Protein 5G3Y (pdb70)

Radius of gyration: 16.25 Å; Cα contacts (8 Å, 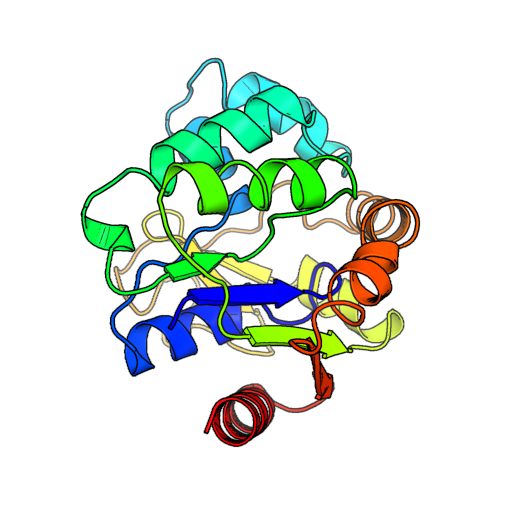|Δi|>4): 347; chains: 1; bounding box: 39×37×40 Å

CATH classification: 3.40.50.300

Sequence (213 aa):
MNLILLGPPGAGKGTQAEKIVEEYGIPHISTGDMFRAAIKEGTELLGLKAKEYMDKGELVPDEVTIGLVKERLSSQPDCKKGFLLDGFPRTVVAQAEALDKKILKELGIKLDAVINIEVPREELLERLTGRRVCRQQCGATYHVIFNPPKVEGVCDKCGGELYQRSDDNEETVSSNNRLDVYEDDQQTAPLIDYYEEKKGLLKNIDGDQDIDAVFADIKAALG

Solvent-accessible surface area: 10852 Å² total; per-residue (Å²): 53,18,0,0,2,11,6,15,11,12,3,22,26,24,23,4,0,68,65,1,28,144,94,88,68,15,23,60,3,10,6,18,54,45,12,45,46,9,44,126,127,45,53,162,64,0,98,118,3,64,88,73,26,47,143,4,80,44,13,62,46,149,62,6,30,37,48,0,94,112,66,3,47,63,101,77,1,127,179,1,0,0,0,12,10,1,2,73,12,60,50,3,0,94,24,0,41,158,10,6,171,130,59,58,25,163,22,76,10,0,0,3,0,88,14,59,95,160,57,2,65,90,55,1,35,4,36,61,6,3,114,121,68,27,10,31,18,11,80,127,111,50,77,20,179,96,163,33,57,3,65,164,66,49,8,121,20,44,80,31,64,13,0,61,115,151,12,2,53,45,23,9,67,20,25,92,99,72,8,30,65,0,55,86,35,0,111,152,80,69,42,30,98,86,9,76,2,68,66,104,50,98,35,7,32,54,58,0,94,77,21,30,91

Structure (mmCIF, N/CA/C/O backbone):
data_5G3Y
#
_entry.id   5G3Y
#
_cell.length_a   46.917
_cell.length_b   63.341
_cell.length_c   70.457
_cell.angle_alpha   90.00
_cell.angle_beta   90.00
_cell.angle_gamma   90.00
#
_symmetry.space_group_name_H-M   'P 21 21 21'
#
loop_
_entity.id
_entity.type
_entity.pdbx_description
1 polymer 'ADENYLATE KINSE'
2 non-polymer 'ZINC ION'
3 non-polymer "ADENOSINE-5'-DIPHOSPHATE"
4 water water
#
loop_
_atom_site.group_PDB
_atom_site.id
_atom_site.type_symbol
_atom_site.label_atom_id
_atom_site.label_alt_id
_atom_site.label_comp_id
_atom_site.label_asym_id
_atom_site.label_entity_id
_atom_site.label_seq_id
_atom_site.pdbx_PDB_ins_code
_atom_site.Cartn_x
_atom_site.Cartn_y
_atom_site.Cartn_z
_atom_site.occupancy
_atom_site.B_iso_or_equiv
_atom_site.auth_seq_id
_atom_site.auth_comp_id
_atom_site.auth_asym_id
_atom_site.auth_atom_id
_atom_site.pdbx_PDB_model_num
ATOM 1 N N . MET A 1 1 ? -14.038 -2.366 -16.924 1.00 18.82 1 MET A N 1
ATOM 2 C CA . MET A 1 1 ? -13.344 -1.284 -16.187 1.00 16.47 1 MET A CA 1
ATOM 3 C C . MET A 1 1 ? -12.010 -0.969 -16.840 1.00 12.71 1 MET A C 1
ATOM 4 O O . MET A 1 1 ? -11.115 -1.807 -16.814 1.00 13.08 1 MET A O 1
ATOM 9 N 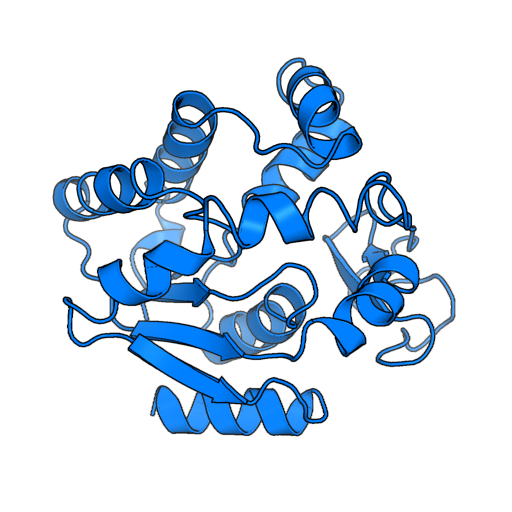N . ASN A 1 2 ? -11.898 0.251 -17.383 1.00 11.69 2 ASN A N 1
ATOM 10 C CA . ASN A 1 2 ? -10.677 0.801 -17.951 1.00 11.08 2 ASN A CA 1
ATOM 11 C C . ASN A 1 2 ? -10.190 1.879 -16.998 1.00 10.51 2 ASN A C 1
ATOM 12 O O . ASN A 1 2 ? -10.788 2.939 -16.893 1.00 11.96 2 ASN A O 1
ATOM 17 N N . LEU A 1 3 ? -9.107 1.571 -16.285 1.00 10.34 3 LEU A N 1
ATOM 18 C CA . LEU A 1 3 ? -8.673 2.330 -15.111 1.00 10.73 3 LEU A CA 1
ATOM 19 C C . LEU A 1 3 ? -7.221 2.744 -15.229 1.00 9.76 3 LEU A C 1
ATOM 20 O O . LEU A 1 3 ? -6.390 1.993 -15.725 1.00 11.54 3 LEU A O 1
ATOM 25 N N . ILE A 1 4 ? -6.932 3.945 -14.718 1.00 9.67 4 ILE A N 1
ATOM 26 C CA . ILE A 1 4 ? -5.558 4.414 -14.493 1.00 9.44 4 ILE A CA 1
ATOM 27 C C . ILE A 1 4 ? -5.390 4.706 -13.003 1.00 9.67 4 ILE A C 1
ATOM 28 O O . ILE A 1 4 ? -6.256 5.335 -12.396 1.00 10.50 4 ILE A O 1
ATOM 33 N N . LEU A 1 5 ? -4.262 4.276 -12.432 1.00 9.12 5 LEU A N 1
ATOM 34 C CA . LEU A 1 5 ? -3.857 4.712 -11.083 1.00 10.00 5 LEU A CA 1
ATOM 35 C C . LEU A 1 5 ? -2.776 5.753 -11.205 1.00 9.66 5 LEU A C 1
ATOM 36 O O . LEU A 1 5 ? -1.779 5.521 -11.860 1.00 11.12 5 LEU A O 1
ATOM 41 N N . LEU A 1 6 ? -2.961 6.884 -10.539 1.00 9.36 6 LEU A N 1
ATOM 42 C CA . LEU A 1 6 ? -1.978 7.962 -10.471 1.00 9.80 6 LEU A CA 1
ATOM 43 C C . LEU A 1 6 ? -1.489 8.094 -9.026 1.00 9.00 6 LEU A C 1
ATOM 44 O O . LEU A 1 6 ? -2.164 7.698 -8.068 1.00 9.95 6 LEU A O 1
ATOM 49 N N . GLY A 1 7 ? -0.315 8.694 -8.881 1.00 9.36 7 GLY A N 1
ATOM 50 C CA . GLY A 1 7 ? 0.240 9.051 -7.589 1.00 9.74 7 GLY A CA 1
ATOM 51 C C . GLY A 1 7 ? 1.742 8.896 -7.616 1.00 9.42 7 GLY A C 1
ATOM 52 O O . GLY A 1 7 ? 2.300 8.270 -8.509 1.00 9.80 7 GLY A O 1
ATOM 53 N N . PRO A 1 8 ? 2.432 9.464 -6.623 1.00 9.73 8 PRO A N 1
ATOM 54 C CA . PRO A 1 8 ? 3.874 9.424 -6.627 1.00 10.18 8 PRO A CA 1
ATOM 55 C C . PRO A 1 8 ? 4.432 8.019 -6.476 1.00 9.87 8 PRO A C 1
ATOM 56 O O . PRO A 1 8 ? 3.745 7.111 -5.990 1.00 9.79 8 PRO A O 1
ATOM 60 N N . PRO A 1 9 ? 5.693 7.828 -6.853 1.00 9.81 9 PRO A N 1
ATOM 61 C CA . PRO A 1 9 ? 6.382 6.597 -6.509 1.00 9.52 9 PRO A CA 1
ATOM 62 C C . PRO A 1 9 ? 6.241 6.309 -5.011 1.00 9.67 9 PRO A C 1
ATOM 63 O O . PRO A 1 9 ? 6.458 7.206 -4.182 1.00 10.16 9 PRO A O 1
ATOM 67 N N . GLY A 1 10 ? 5.858 5.078 -4.686 1.00 9.47 10 GLY A N 1
ATOM 68 C CA . GLY A 1 10 ? 5.663 4.697 -3.303 1.00 9.47 10 GLY A CA 1
ATOM 69 C C . GLY A 1 10 ? 4.272 4.902 -2.748 1.00 9.28 10 GLY A C 1
ATOM 70 O O . GLY A 1 10 ? 4.016 4.536 -1.593 1.00 10.19 10 GLY A O 1
ATOM 71 N N . ALA A 1 11 ? 3.369 5.467 -3.548 1.00 9.34 11 ALA A N 1
ATOM 72 C CA . ALA A 1 11 ? 2.023 5.766 -3.070 1.00 9.39 11 ALA A CA 1
ATOM 73 C C . ALA A 1 11 ? 1.199 4.542 -2.770 1.00 9.21 11 ALA A C 1
ATOM 74 O O . ALA A 1 11 ? 0.244 4.639 -2.006 1.00 11.56 11 ALA A O 1
ATOM 76 N N . GLY A 1 12 ? 1.553 3.403 -3.343 1.00 9.13 12 GLY A N 1
ATOM 77 C CA . GLY A 1 12 ? 0.822 2.163 -3.179 1.00 9.22 12 GLY A CA 1
ATOM 78 C C . GLY A 1 12 ? 0.111 1.673 -4.421 1.00 9.22 12 GLY A C 1
ATOM 79 O O . GLY A 1 12 ? -0.772 0.808 -4.338 1.00 9.52 12 GLY A O 1
ATOM 80 N N . LYS A 1 13 ? 0.425 2.221 -5.601 1.00 8.88 13 LYS A N 1
ATOM 81 C CA . LYS A 1 13 ? -0.284 1.880 -6.827 1.00 8.68 13 LYS A CA 1
ATOM 82 C C . LYS A 1 13 ? -0.165 0.401 -7.186 1.00 9.13 13 LYS A C 1
ATOM 83 O O . LYS A 1 13 ? -1.159 -0.240 -7.497 1.00 9.66 13 LYS A O 1
ATOM 89 N N . GLY A 1 14 ? 1.050 -0.141 -7.175 1.00 9.00 14 GLY A N 1
ATOM 90 C CA . GLY A 1 14 ? 1.224 -1.552 -7.524 1.00 9.24 14 GLY A CA 1
ATOM 91 C C . GLY A 1 14 ? 0.498 -2.465 -6.546 1.00 9.37 14 GLY A C 1
ATOM 92 O O . GLY A 1 14 ? -0.099 -3.478 -6.927 1.00 10.06 14 GLY A O 1
ATOM 93 N N . THR A 1 15 ? 0.552 -2.117 -5.264 1.00 8.88 15 THR A N 1
ATOM 94 C CA . THR A 1 15 ? -0.113 -2.883 -4.218 1.00 9.46 15 THR A CA 1
ATOM 95 C C . THR A 1 15 ? -1.610 -2.900 -4.435 1.00 9.28 15 THR A C 1
ATOM 96 O O . THR A 1 15 ? -2.264 -3.934 -4.353 1.00 10.73 15 THR A O 1
ATOM 100 N N . GLN A 1 16 ? -2.167 -1.727 -4.687 1.00 9.29 16 GLN A N 1
ATOM 101 C CA . GLN A 1 16 ? -3.598 -1.641 -4.931 1.00 9.69 16 GLN A CA 1
ATOM 102 C C . GLN A 1 16 ? -3.969 -2.285 -6.258 1.00 10.23 16 GLN A C 1
ATOM 103 O O . GLN A 1 16 ? -5.015 -2.938 -6.362 1.00 11.14 16 GLN A O 1
ATOM 109 N N . ALA A 1 17 ? -3.114 -2.137 -7.265 1.00 9.91 17 ALA A N 1
ATOM 110 C CA . ALA A 1 17 ? -3.376 -2.7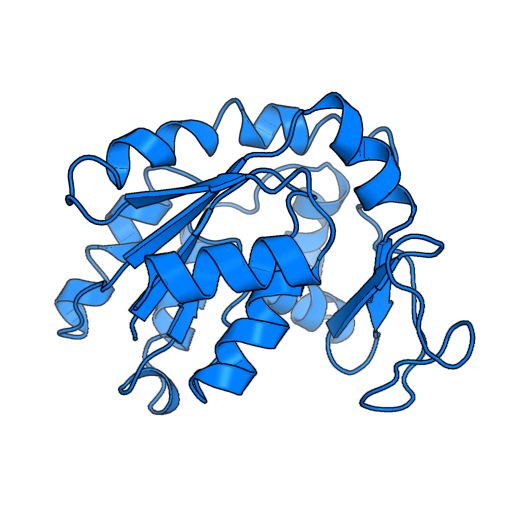74 -8.559 1.00 10.35 17 ALA A CA 1
ATOM 111 C C . ALA A 1 17 ? -3.566 -4.276 -8.429 1.00 10.88 17 ALA A C 1
ATOM 112 O O . ALA A 1 17 ? -4.459 -4.835 -9.060 1.00 11.79 17 ALA A O 1
ATOM 114 N N . GLU A 1 18 ? -2.756 -4.927 -7.598 1.00 11.76 18 GLU A N 1
ATOM 115 C CA . GLU A 1 18 ? -2.887 -6.359 -7.433 1.00 13.73 18 GLU A CA 1
ATOM 116 C C . GLU A 1 18 ? -4.294 -6.717 -6.931 1.00 14.55 18 GLU A C 1
ATOM 117 O O . GLU A 1 18 ? -4.916 -7.692 -7.376 1.00 16.68 18 GLU A O 1
ATOM 123 N N . LYS A 1 19 ? -4.786 -5.939 -5.980 1.00 13.58 19 LYS A N 1
ATOM 124 C CA . LYS A 1 19 ? -6.130 -6.157 -5.420 1.00 14.64 19 LYS A CA 1
ATOM 125 C C . LYS A 1 19 ? -7.233 -5.836 -6.403 1.00 14.92 19 LYS A C 1
ATOM 126 O O . LYS A 1 19 ? -8.222 -6.558 -6.510 1.00 17.00 19 LYS A O 1
ATOM 132 N N . ILE A 1 20 ? -7.049 -4.781 -7.184 1.00 12.87 20 ILE A N 1
ATOM 133 C CA . ILE A 1 20 ? -8.075 -4.362 -8.117 1.00 13.59 20 ILE A CA 1
ATOM 134 C C . ILE A 1 20 ? -8.188 -5.356 -9.261 1.00 14.26 20 ILE A C 1
ATOM 135 O O . ILE A 1 20 ? -9.302 -5.692 -9.690 1.00 16.46 20 ILE A O 1
ATOM 140 N N . VAL A 1 21 ? -7.055 -5.829 -9.782 1.00 13.86 21 VAL A N 1
ATOM 141 C CA . VAL A 1 21 ? -7.153 -6.688 -10.966 1.00 17.31 21 VAL A CA 1
ATOM 142 C C . VAL A 1 21 ? -7.700 -8.061 -10.576 1.00 19.83 21 VAL A C 1
ATOM 143 O O . VAL A 1 21 ? -8.350 -8.703 -11.400 1.00 21.95 21 VAL A O 1
ATOM 147 N N . GLU A 1 22 ? -7.477 -8.494 -9.328 1.00 19.94 22 GLU A N 1
ATOM 148 C CA . GLU A 1 22 ? -8.150 -9.699 -8.796 1.00 23.93 22 GLU A CA 1
ATOM 149 C C . GLU A 1 22 ? -9.664 -9.473 -8.677 1.00 23.18 22 GLU A C 1
ATOM 150 O O . GLU A 1 22 ? -10.436 -10.367 -9.009 1.00 29.38 22 GLU A O 1
ATOM 156 N N . GLU A 1 23 ? -10.073 -8.292 -8.199 1.00 21.86 23 GLU A N 1
ATOM 157 C CA . GLU A 1 23 ? -11.507 -7.969 -8.016 1.00 21.50 23 GLU A CA 1
ATOM 158 C C . GLU A 1 23 ? -12.215 -7.993 -9.390 1.00 21.03 23 GLU A C 1
ATOM 159 O O . GLU A 1 23 ? -13.292 -8.578 -9.511 1.00 25.94 23 GLU A O 1
ATOM 165 N N . TYR A 1 24 ? -11.611 -7.384 -10.417 1.00 19.59 24 TYR A N 1
ATOM 166 C CA . TYR A 1 24 ? -12.244 -7.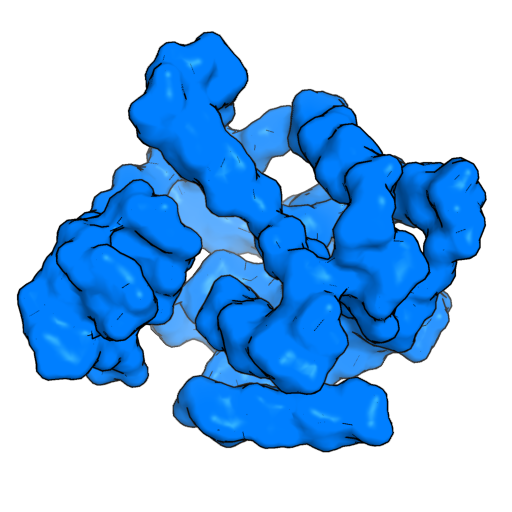225 -11.735 1.00 20.95 24 TYR A CA 1
ATOM 167 C C . TYR A 1 24 ? -11.859 -8.247 -12.810 1.00 20.54 24 TYR A C 1
ATOM 168 O O . TYR A 1 24 ? -12.527 -8.319 -13.835 1.00 22.98 24 TYR A O 1
ATOM 177 N N . GLY A 1 25 ? -10.760 -8.970 -12.631 1.00 19.28 25 GLY A N 1
ATOM 178 C CA . GLY A 1 25 ? -10.307 -9.947 -13.627 1.00 19.51 25 GLY A CA 1
ATOM 179 C C . GLY A 1 25 ? -9.828 -9.277 -14.905 1.00 18.85 25 GLY A C 1
ATOM 180 O O . GLY A 1 25 ? -10.225 -9.672 -16.017 1.00 21.97 25 GLY A O 1
ATOM 181 N N . ILE A 1 26 ? -8.990 -8.260 -14.735 1.00 16.92 26 ILE A N 1
ATOM 182 C CA . ILE A 1 26 ? -8.472 -7.468 -15.836 1.00 15.44 26 ILE A CA 1
ATOM 183 C C . ILE A 1 26 ? -6.954 -7.465 -15.769 1.00 15.59 26 ILE A C 1
ATOM 184 O O . ILE A 1 26 ? -6.384 -7.678 -14.701 1.00 17.75 26 ILE A O 1
ATOM 189 N N . PRO A 1 27 ? -6.279 -7.168 -16.891 1.00 14.45 27 PRO A N 1
ATOM 190 C CA . PRO A 1 27 ? -4.829 -7.160 -16.816 1.00 15.40 27 PRO A CA 1
ATOM 191 C C . PRO A 1 27 ? -4.257 -5.955 -16.071 1.00 12.87 27 PRO A C 1
ATOM 192 O O . PRO A 1 27 ? -4.784 -4.855 -16.153 1.00 13.38 27 PRO A O 1
ATOM 196 N N . HIS A 1 28 ? -3.129 -6.176 -15.416 1.00 13.94 28 HIS A N 1
ATOM 197 C CA . HIS A 1 28 ? -2.316 -5.144 -14.778 1.00 13.73 28 HIS A CA 1
ATOM 198 C C . HIS A 1 28 ? -1.218 -4.764 -15.742 1.00 13.24 28 HIS A C 1
ATOM 199 O O . HIS A 1 28 ? -0.349 -5.570 -16.030 1.00 16.94 28 HIS A O 1
ATOM 206 N N . ILE A 1 29 ? -1.271 -3.527 -16.226 1.00 11.60 29 ILE A N 1
ATOM 207 C CA . ILE A 1 29 ? -0.320 -3.015 -17.197 1.00 12.19 29 ILE A CA 1
ATOM 208 C C . ILE A 1 29 ? 0.577 -2.007 -16.487 1.00 11.73 29 ILE A C 1
ATOM 209 O O . ILE A 1 29 ? 0.170 -0.881 -16.216 1.00 12.89 29 ILE A O 1
ATOM 214 N N . SER A 1 30 ? 1.815 -2.414 -16.235 1.00 11.62 30 SER A N 1
ATOM 215 C CA . SER A 1 30 ? 2.794 -1.576 -15.547 1.00 11.41 30 SER A CA 1
ATOM 216 C C . SER A 1 30 ? 4.002 -1.440 -16.452 1.00 10.28 30 SER A C 1
ATOM 217 O O . SER A 1 30 ? 4.661 -2.419 -16.763 1.00 10.21 30 SER A O 1
ATOM 220 N N . THR A 1 31 ? 4.296 -0.212 -16.834 1.00 9.99 31 THR A N 1
ATOM 221 C CA . THR A 1 31 ? 5.463 0.052 -17.670 1.00 9.73 31 THR A CA 1
ATOM 222 C C . THR A 1 31 ? 6.772 -0.292 -16.933 1.00 9.25 31 THR A C 1
ATOM 223 O O . THR A 1 31 ? 7.685 -0.858 -17.549 1.00 9.84 31 THR A O 1
ATOM 227 N N . GLY A 1 32 ? 6.859 0.005 -15.629 1.00 9.80 32 GLY A N 1
ATOM 228 C CA . GLY A 1 32 ? 8.012 -0.432 -14.854 1.00 9.27 32 GLY A CA 1
ATOM 229 C C . GLY A 1 32 ? 8.206 -1.935 -14.897 1.00 8.84 32 GLY A C 1
ATOM 230 O O . GLY A 1 32 ? 9.324 -2.425 -15.010 1.00 9.60 32 GLY A O 1
ATOM 231 N N . ASP A 1 33 ? 7.112 -2.683 -14.776 1.00 9.32 33 ASP A N 1
ATOM 232 C CA . ASP A 1 33 ? 7.226 -4.127 -14.809 1.00 9.79 33 ASP A CA 1
ATOM 233 C C . ASP A 1 33 ? 7.690 -4.588 -16.180 1.00 9.53 33 ASP A C 1
ATOM 234 O O . ASP A 1 33 ? 8.477 -5.522 -16.268 1.00 10.05 33 ASP A O 1
ATOM 239 N N . MET A 1 34 ? 7.213 -3.929 -17.242 1.00 9.62 34 MET A N 1
ATOM 240 C CA . MET A 1 34 ? 7.682 -4.276 -18.581 1.00 10.13 34 MET A CA 1
ATOM 241 C C . MET A 1 34 ? 9.193 -4.032 -18.699 1.00 9.06 34 MET A C 1
ATOM 242 O O . MET A 1 34 ? 9.922 -4.862 -19.253 1.00 9.85 34 MET A O 1
ATOM 247 N N . PHE A 1 35 ? 9.650 -2.887 -18.210 1.00 8.74 35 PHE A N 1
ATOM 248 C CA . PHE A 1 35 ? 11.073 -2.603 -18.270 1.00 8.94 35 PHE A CA 1
ATOM 249 C C . PHE A 1 35 ? 11.897 -3.596 -17.449 1.00 8.76 35 PHE A C 1
ATOM 250 O O . PHE A 1 35 ? 12.954 -4.055 -17.875 1.00 9.51 35 PHE A O 1
ATOM 258 N N . ARG A 1 36 ? 11.416 -3.904 -16.240 1.00 9.11 36 ARG A N 1
ATOM 259 C CA . ARG A 1 36 ? 12.129 -4.867 -15.407 1.00 9.30 36 ARG A CA 1
ATOM 260 C C . ARG A 1 36 ? 12.160 -6.264 -16.028 1.00 9.30 36 ARG A C 1
ATOM 261 O O . ARG A 1 36 ? 13.169 -6.957 -15.906 1.00 10.22 36 ARG A O 1
ATOM 269 N N . ALA A 1 37 ? 11.083 -6.668 -16.700 1.00 9.54 37 ALA A N 1
ATOM 270 C CA . ALA A 1 37 ? 11.075 -7.944 -17.413 1.00 10.36 37 ALA A CA 1
ATOM 271 C C . ALA A 1 37 ? 12.125 -7.922 -18.526 1.00 10.65 37 ALA A C 1
ATOM 272 O O . ALA A 1 37 ? 12.852 -8.900 -18.721 1.00 10.76 37 ALA A O 1
ATOM 274 N N . ALA A 1 38 ? 12.201 -6.834 -19.275 1.00 9.87 38 ALA A N 1
ATOM 275 C CA . ALA A 1 38 ? 13.194 -6.697 -20.331 1.00 10.32 38 ALA A CA 1
ATOM 276 C C . ALA A 1 38 ? 14.620 -6.785 -19.783 1.00 9.91 38 ALA A C 1
ATOM 277 O O . ALA A 1 38 ? 15.486 -7.435 -20.376 1.00 11.37 38 ALA A O 1
ATOM 279 N N . ILE A 1 39 ? 14.850 -6.162 -18.618 1.00 9.88 39 ILE A N 1
ATOM 280 C CA . ILE A 1 39 ? 16.152 -6.252 -17.972 1.00 10.58 39 ILE A CA 1
ATOM 281 C C . ILE A 1 39 ? 16.461 -7.689 -17.574 1.00 10.72 39 ILE A C 1
ATOM 282 O O . ILE A 1 39 ? 17.540 -8.202 -17.852 1.00 11.56 39 ILE A O 1
ATOM 287 N N . LYS A 1 40 ? 15.485 -8.372 -16.974 1.00 10.65 40 LYS A N 1
ATOM 288 C CA . LYS A 1 40 ? 15.676 -9.736 -16.540 1.00 10.97 40 LYS A CA 1
ATOM 289 C C . LYS A 1 40 ? 16.049 -10.624 -17.738 1.00 11.47 40 LYS A C 1
ATOM 290 O O . LYS A 1 40 ? 16.887 -11.513 -17.616 1.00 13.45 40 LYS A O 1
ATOM 296 N N . GLU A 1 41 ? 15.398 -10.384 -18.873 1.00 11.44 41 GLU A N 1
ATOM 297 C CA . GLU A 1 41 ? 15.634 -11.117 -20.102 1.00 11.92 41 GLU A CA 1
ATOM 298 C C . GLU A 1 41 ? 16.908 -10.735 -20.815 1.00 11.70 41 GLU A C 1
ATOM 299 O O . GLU A 1 41 ? 17.297 -11.371 -21.782 1.00 14.04 41 GLU A O 1
ATOM 305 N N . GLY A 1 42 ? 17.553 -9.666 -20.379 1.00 11.75 42 GLY A N 1
ATOM 306 C CA . GLY A 1 42 ? 18.791 -9.232 -20.989 1.00 12.95 42 GLY A CA 1
ATOM 307 C C . GLY A 1 42 ? 18.640 -8.615 -22.370 1.00 12.17 42 GLY A C 1
ATOM 308 O O . GLY A 1 42 ? 19.606 -8.615 -23.138 1.00 14.42 42 GLY A O 1
ATOM 309 N N . THR A 1 43 ? 17.462 -8.081 -22.681 1.00 11.57 43 THR A N 1
ATOM 310 C CA . THR A 1 43 ? 17.238 -7.528 -24.004 1.00 11.39 43 THR A CA 1
ATOM 311 C C . THR A 1 43 ? 17.943 -6.192 -24.153 1.00 11.47 43 THR A C 1
ATOM 312 O O . THR A 1 43 ? 18.271 -5.508 -23.161 1.00 11.86 43 THR A O 1
ATOM 316 N N . GLU A 1 44 ? 18.181 -5.802 -25.410 1.00 11.39 44 GLU A N 1
ATOM 317 C CA . GLU A 1 44 ? 18.757 -4.495 -25.659 1.00 11.82 44 GLU A CA 1
ATOM 318 C C . GLU A 1 44 ? 17.869 -3.406 -25.073 1.00 10.88 44 GLU A C 1
ATOM 319 O O . GLU A 1 44 ? 18.370 -2.446 -24.477 1.00 11.40 44 GLU A O 1
ATOM 325 N N . LEU A 1 45 ? 16.566 -3.534 -25.239 1.00 10.48 45 LEU A N 1
ATOM 326 C CA A LEU A 1 45 ? 15.613 -2.579 -24.702 0.50 10.86 45 LEU A CA 1
ATOM 327 C CA B LEU A 1 45 ? 15.660 -2.529 -24.709 0.50 11.16 45 LEU A CA 1
ATOM 328 C C . LEU A 1 45 ? 15.779 -2.458 -23.191 1.00 11.05 45 LEU A C 1
ATOM 329 O O . LEU A 1 45 ? 15.831 -1.357 -22.636 1.00 11.20 45 LEU A O 1
ATOM 338 N N . GLY A 1 46 ? 15.818 -3.606 -22.516 1.00 11.11 46 GLY A N 1
ATOM 339 C CA . GLY A 1 46 ? 15.942 -3.578 -21.065 1.00 11.14 46 GLY A CA 1
ATOM 340 C C . GLY A 1 46 ? 17.203 -2.915 -20.593 1.00 11.14 46 GLY A C 1
ATOM 341 O O . GLY A 1 46 ? 17.188 -2.071 -19.685 1.00 11.48 46 GLY A O 1
ATOM 342 N N . LEU A 1 47 ? 18.317 -3.280 -21.210 1.00 10.60 47 LEU A N 1
ATOM 343 C CA . LEU A 1 47 ? 19.600 -2.739 -20.807 1.00 12.14 47 LEU A CA 1
ATOM 344 C C . LEU A 1 47 ? 19.666 -1.237 -21.009 1.00 11.81 47 LEU A C 1
ATOM 345 O O . LEU A 1 47 ? 20.250 -0.520 -20.194 1.00 12.65 47 LEU A O 1
ATOM 350 N N . LYS A 1 48 ? 19.061 -0.754 -22.106 1.00 11.16 48 LYS A N 1
ATOM 351 C CA . LYS A 1 48 ? 19.049 0.676 -22.336 1.00 11.86 48 LYS A CA 1
ATOM 352 C C . LYS A 1 48 ? 18.099 1.400 -21.355 1.00 11.26 48 LYS A C 1
ATOM 353 O O . LYS A 1 48 ? 18.441 2.454 -20.798 1.00 12.88 48 LYS A O 1
ATOM 359 N N . ALA A 1 49 ? 16.911 0.850 -21.156 1.00 10.65 49 ALA A N 1
ATOM 360 C CA . ALA A 1 49 ? 15.971 1.436 -20.207 1.00 10.77 49 ALA A CA 1
ATOM 361 C C . ALA A 1 49 ? 16.567 1.538 -18.808 1.00 10.64 49 ALA A C 1
ATOM 362 O O . ALA A 1 49 ? 16.334 2.520 -18.103 1.00 10.87 49 ALA A O 1
ATOM 364 N N . LYS A 1 50 ? 17.331 0.524 -18.405 1.00 10.64 50 LYS A N 1
ATOM 365 C CA . LYS A 1 50 ? 17.947 0.484 -17.083 1.00 11.01 50 LYS A CA 1
ATOM 366 C C . LYS A 1 50 ? 18.829 1.700 -16.842 1.00 11.48 50 LYS A C 1
ATOM 367 O O . LYS A 1 50 ? 18.950 2.180 -15.715 1.00 11.39 50 LYS A O 1
ATOM 373 N N . GLU A 1 51 ? 19.475 2.208 -17.892 1.00 11.69 51 GLU A N 1
ATOM 374 C CA . GLU A 1 51 ? 20.331 3.380 -17.724 1.00 12.92 51 GLU A CA 1
ATOM 375 C C . GLU A 1 51 ? 19.521 4.577 -17.189 1.00 12.21 51 GLU A C 1
ATOM 376 O O . GLU A 1 51 ? 20.004 5.318 -16.325 1.00 14.15 51 GLU A O 1
ATOM 382 N N . TYR A 1 52 ? 18.311 4.769 -17.702 1.00 10.56 52 TYR A N 1
ATOM 383 C CA . TYR A 1 52 ? 17.437 5.826 -17.205 1.00 10.88 52 TYR A CA 1
ATOM 384 C C . TYR A 1 52 ? 16.921 5.486 -15.808 1.00 9.99 52 TYR A C 1
ATOM 385 O O . TYR A 1 52 ? 16.936 6.320 -14.903 1.00 10.89 52 TYR A O 1
ATOM 394 N N . MET A 1 53 ? 16.429 4.269 -15.661 1.00 9.64 53 MET A N 1
ATOM 395 C CA . MET A 1 53 ? 15.789 3.863 -14.414 1.00 9.66 53 MET A CA 1
ATOM 396 C C . MET A 1 53 ? 16.723 4.001 -13.220 1.00 10.80 53 MET A C 1
ATOM 397 O O . MET A 1 53 ? 16.321 4.464 -12.147 1.00 11.19 53 MET A O 1
ATOM 402 N N . ASP A 1 54 ? 17.972 3.616 -13.382 1.00 10.71 54 ASP A N 1
ATOM 403 C CA . ASP A 1 54 ? 18.900 3.648 -12.270 1.00 12.11 54 ASP A CA 1
ATOM 404 C C . ASP A 1 54 ? 19.318 5.058 -11.881 1.00 12.20 54 ASP A C 1
ATOM 405 O O . ASP A 1 54 ? 19.762 5.268 -10.757 1.00 13.29 54 ASP A O 1
ATOM 410 N N . LYS A 1 55 ? 19.154 6.019 -12.787 1.00 11.89 55 LYS A N 1
ATOM 411 C CA . LYS A 1 55 ? 19.341 7.430 -12.465 1.00 13.14 55 LYS A CA 1
ATOM 412 C C . LYS A 1 55 ? 18.068 8.078 -11.912 1.00 12.75 55 LYS A C 1
ATOM 413 O O . LYS A 1 55 ? 18.071 9.232 -11.507 1.00 14.39 55 LYS A O 1
ATOM 419 N N . GLY A 1 56 ? 16.959 7.346 -11.902 1.00 11.33 56 GLY A N 1
ATOM 420 C CA . GLY A 1 56 ? 15.686 7.889 -11.497 1.00 11.95 56 GLY A CA 1
ATOM 421 C C . GLY A 1 56 ? 15.026 8.791 -12.513 1.00 11.96 56 GLY A C 1
ATOM 422 O O . GLY A 1 56 ? 14.091 9.511 -12.169 1.00 12.89 56 GLY A O 1
ATOM 423 N N . GLU A 1 57 ? 15.491 8.729 -13.761 1.00 11.34 57 GLU A N 1
ATOM 424 C CA . GLU A 1 57 ? 14.936 9.494 -14.869 1.00 11.68 57 GLU A CA 1
ATOM 425 C C . GLU A 1 57 ? 13.866 8.677 -15.555 1.00 10.08 57 GLU A C 1
ATOM 426 O O . GLU A 1 57 ? 13.895 7.449 -15.526 1.00 11.15 57 GLU A O 1
ATOM 432 N N . LEU A 1 58 ? 12.931 9.355 -16.206 1.00 10.22 58 LEU A N 1
ATOM 433 C CA . LEU A 1 58 ? 11.960 8.661 -17.040 1.00 10.57 58 LEU A CA 1
ATOM 434 C C . LEU A 1 58 ? 12.625 8.083 -18.285 1.00 10.35 58 LEU A C 1
ATOM 435 O O . LEU A 1 58 ? 13.507 8.683 -18.890 1.00 11.57 58 LEU A O 1
ATOM 440 N N . VAL A 1 59 ? 12.207 6.889 -18.655 1.00 9.36 59 VAL A N 1
ATOM 441 C CA . VAL A 1 59 ? 12.555 6.372 -19.981 1.00 10.14 59 VAL A CA 1
ATOM 442 C C . VAL A 1 59 ? 11.877 7.277 -21.022 1.00 10.17 59 VAL A C 1
ATOM 443 O O . VAL A 1 59 ? 10.797 7.785 -20.780 1.00 10.33 59 VAL A O 1
ATOM 447 N N . PRO A 1 60 ? 12.511 7.517 -22.176 1.00 11.04 60 PRO A N 1
ATOM 448 C CA . PRO A 1 60 ? 11.901 8.449 -23.141 1.00 11.56 60 PRO A CA 1
ATOM 449 C C . PRO A 1 60 ? 10.477 8.057 -23.569 1.00 10.85 60 PRO A C 1
ATOM 450 O O . PRO A 1 60 ? 10.086 6.885 -23.575 1.00 10.94 60 PRO A O 1
ATOM 454 N N . ASP A 1 61 ? 9.728 9.081 -23.970 1.00 10.21 61 ASP A N 1
ATOM 455 C CA . ASP A 1 61 ? 8.304 8.930 -24.241 1.00 10.23 61 ASP A CA 1
ATOM 456 C C . ASP A 1 61 ? 7.984 7.968 -25.374 1.00 10.88 61 ASP A C 1
ATOM 457 O O . ASP A 1 61 ? 7.103 7.131 -25.210 1.00 11.11 61 ASP A O 1
ATOM 462 N N . GLU A 1 62 ? 8.610 8.107 -26.546 1.00 11.00 62 GLU A N 1
ATOM 463 C CA . GLU A 1 62 ? 8.083 7.381 -27.702 1.00 11.60 62 GLU A CA 1
ATOM 464 C C . GLU A 1 62 ? 8.213 5.880 -27.538 1.00 11.98 62 GLU A C 1
ATOM 465 O O . GLU A 1 62 ? 7.287 5.130 -27.859 1.00 13.53 62 GLU A O 1
ATOM 471 N N . VAL A 1 63 ? 9.353 5.420 -27.027 1.00 11.45 63 VAL A N 1
ATOM 472 C CA . VAL A 1 63 ? 9.507 3.989 -26.829 1.00 11.62 63 VAL A CA 1
ATOM 473 C C . VAL A 1 63 ? 8.472 3.477 -25.812 1.00 11.52 63 VAL A C 1
ATOM 474 O O . VAL A 1 63 ? 7.892 2.399 -25.980 1.00 11.79 63 VAL A O 1
ATOM 478 N N . THR A 1 64 ? 8.235 4.253 -24.761 1.00 10.25 64 THR A N 1
ATOM 479 C CA . THR A 1 64 ? 7.315 3.829 -23.732 1.00 10.13 64 THR A CA 1
ATOM 480 C C . THR A 1 64 ? 5.865 3.779 -24.264 1.00 10.30 64 THR A C 1
ATOM 481 O O . THR A 1 64 ? 5.136 2.802 -24.053 1.00 10.97 64 THR A O 1
ATOM 485 N N . ILE A 1 65 ? 5.483 4.815 -25.007 1.00 9.93 65 ILE A N 1
ATOM 486 C CA . ILE A 1 65 ? 4.179 4.850 -25.645 1.00 10.60 65 ILE A CA 1
ATOM 487 C C . ILE A 1 65 ? 3.967 3.652 -26.574 1.00 11.11 65 ILE A C 1
ATOM 488 O O . ILE A 1 65 ? 2.885 3.056 -26.572 1.00 11.96 65 ILE A O 1
ATOM 493 N N . GLY A 1 66 ? 4.989 3.321 -27.366 1.00 11.87 66 GLY A N 1
ATOM 494 C CA . GLY A 1 66 ? 4.858 2.183 -28.278 1.00 12.55 66 GLY A CA 1
ATOM 495 C C . GLY A 1 66 ? 4.637 0.872 -27.546 1.00 12.50 66 GLY A C 1
ATOM 496 O O . GLY A 1 66 ? 3.861 0.023 -27.998 1.00 13.26 66 GLY A O 1
ATOM 497 N N . LEU A 1 67 ? 5.321 0.681 -26.419 1.00 12.30 67 LEU A N 1
ATOM 498 C CA . LEU A 1 67 ? 5.123 -0.528 -25.623 1.00 12.19 67 LEU A CA 1
ATOM 499 C C . LEU A 1 67 ? 3.685 -0.631 -25.125 1.00 11.19 67 LEU A C 1
ATOM 500 O O . LEU A 1 67 ? 3.094 -1.713 -25.143 1.00 12.69 67 LEU A O 1
ATOM 505 N N . VAL A 1 68 ? 3.144 0.497 -24.657 1.00 11.34 68 VAL A N 1
ATOM 506 C CA . VAL A 1 68 ? 1.789 0.508 -24.153 1.00 11.15 68 VAL A CA 1
ATOM 507 C C . VAL A 1 68 ? 0.775 0.308 -25.270 1.00 11.31 68 VAL A C 1
ATOM 508 O O . VAL A 1 68 ? -0.191 -0.426 -25.091 1.00 11.70 68 VAL A O 1
ATOM 512 N N . LYS A 1 69 ? 0.984 0.941 -26.423 1.00 11.57 69 LYS A N 1
ATOM 513 C CA . LYS A 1 69 ? 0.090 0.724 -27.558 1.00 12.10 69 LYS A CA 1
ATOM 514 C C . LYS A 1 69 ? 0.012 -0.758 -27.918 1.00 12.40 69 LYS A C 1
ATOM 515 O O . LYS A 1 69 ? -1.080 -1.299 -28.111 1.00 13.64 69 LYS A O 1
ATOM 521 N N . GLU A 1 70 ? 1.171 -1.401 -28.004 1.00 11.95 70 GLU A N 1
ATOM 522 C CA . GLU A 1 70 ? 1.200 -2.816 -28.338 1.00 13.55 70 GLU A CA 1
ATOM 523 C C . GLU A 1 70 ? 0.480 -3.646 -27.277 1.00 12.85 70 GLU A C 1
ATOM 524 O O . GLU A 1 70 ? -0.295 -4.564 -27.598 1.00 13.85 70 GLU A O 1
ATOM 530 N N . ARG A 1 71 ? 0.737 -3.345 -26.006 1.00 12.34 71 ARG A N 1
ATOM 531 C CA . ARG A 1 71 ? 0.100 -4.083 -24.938 1.00 12.06 71 ARG A CA 1
ATOM 532 C C . ARG A 1 71 ? -1.425 -3.920 -24.903 1.00 11.58 71 ARG A C 1
ATOM 533 O O . ARG A 1 71 ? -2.150 -4.926 -24.747 1.00 13.73 71 ARG A O 1
ATOM 541 N N . LEU A 1 72 ? -1.904 -2.688 -25.083 1.00 12.11 72 LEU A N 1
ATOM 542 C CA . LEU A 1 72 ? -3.325 -2.426 -25.042 1.00 12.64 72 LEU A CA 1
ATOM 543 C C . LEU A 1 72 ? -4.081 -2.983 -26.249 1.00 13.07 72 LEU A C 1
ATOM 544 O O . LEU A 1 72 ? -5.296 -3.122 -26.206 1.00 15.16 72 LEU A O 1
ATOM 549 N N . SER A 1 73 ? -3.339 -3.288 -27.313 1.00 13.66 73 SER A N 1
ATOM 550 C CA A SER A 1 73 ? -3.906 -3.869 -28.528 0.50 15.08 73 SER A CA 1
ATOM 551 C CA B SER A 1 73 ? -3.918 -3.869 -28.516 0.50 14.46 73 SER A CA 1
ATOM 552 C C . SER A 1 73 ? -4.151 -5.363 -28.412 1.00 16.15 73 SER A C 1
ATOM 553 O O . SER A 1 73 ? -4.724 -5.951 -29.313 1.00 19.88 73 SER A O 1
ATOM 558 N N . GLN A 1 74 ? -3.697 -5.983 -27.333 1.00 16.01 74 GLN A N 1
ATOM 559 C CA . GLN A 1 74 ? -3.903 -7.411 -27.159 1.00 16.34 74 GLN A CA 1
ATOM 560 C C . GLN A 1 74 ? -5.357 -7.729 -26.822 1.00 16.55 74 GLN A C 1
ATOM 561 O O . GLN A 1 74 ? -6.045 -6.927 -26.193 1.00 16.90 74 GLN A O 1
ATOM 567 N N . PRO A 1 75 ? -5.811 -8.942 -27.148 1.00 17.36 75 PRO A N 1
ATOM 568 C CA . PRO A 1 75 ? -7.215 -9.256 -26.862 1.00 17.91 75 PRO A CA 1
ATOM 569 C C . PRO A 1 75 ? -7.621 -9.240 -25.390 1.00 17.89 75 PRO A C 1
ATOM 570 O O . PRO A 1 75 ? -8.780 -8.953 -25.085 1.00 20.12 75 PRO A O 1
ATOM 574 N N . ASP A 1 76 ? -6.677 -9.482 -24.489 1.00 17.49 76 ASP A N 1
ATOM 575 C CA . ASP A 1 76 ? -7.013 -9.497 -23.073 1.00 18.58 76 ASP A CA 1
ATOM 576 C C . ASP A 1 76 ? -7.360 -8.130 -22.487 1.00 18.29 76 ASP A C 1
ATOM 577 O O . ASP A 1 76 ? -7.785 -8.081 -21.345 1.00 20.21 76 ASP A O 1
ATOM 582 N N . CYS A 1 77 ? -7.185 -7.050 -23.255 1.00 15.74 77 CYS A N 1
ATOM 583 C CA . CYS A 1 77 ? -7.547 -5.707 -22.845 1.00 16.46 77 CYS A CA 1
ATOM 584 C C . CYS A 1 77 ? -8.890 -5.241 -23.367 1.00 17.29 77 CYS A C 1
ATOM 585 O O . CYS A 1 77 ? -9.271 -4.126 -23.048 1.00 22.39 77 CYS A O 1
ATOM 588 N N . LYS A 1 78 ? -9.624 -6.063 -24.113 1.00 16.63 78 LYS A N 1
ATOM 589 C CA . LYS A 1 78 ? -10.910 -5.651 -24.664 1.00 20.28 78 LYS A CA 1
ATOM 590 C C . LYS A 1 78 ? -11.975 -5.451 -23.610 1.00 22.35 78 LYS A C 1
ATOM 591 O O . LYS A 1 78 ? -12.920 -4.697 -23.837 1.00 25.45 78 LYS A O 1
ATOM 597 N N . LYS A 1 79 ? -11.841 -6.144 -22.479 1.00 21.38 79 LYS A N 1
ATOM 598 C CA . LYS A 1 79 ? -12.863 -6.118 -21.428 1.00 24.92 79 LYS A CA 1
ATOM 599 C C . LYS A 1 79 ? -12.407 -5.425 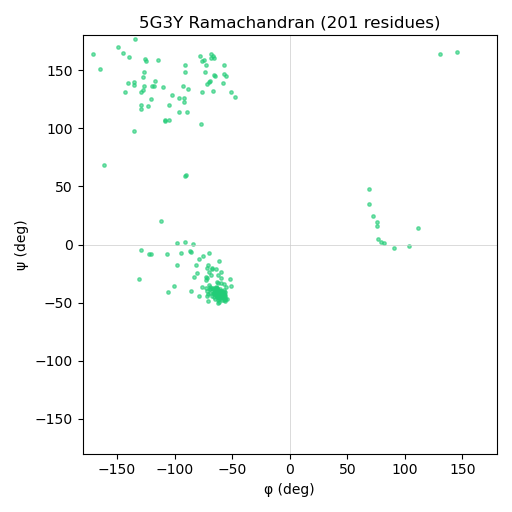-20.153 1.00 19.72 79 LYS A C 1
ATOM 600 O O . LYS A 1 79 ? -12.943 -5.652 -19.086 1.00 22.93 79 LYS A O 1
ATOM 606 N N . GLY A 1 80 ? -11.385 -4.595 -20.270 1.00 16.34 80 GLY A N 1
ATOM 607 C CA . GLY A 1 80 ? -10.885 -3.831 -19.138 1.00 13.46 80 GLY A CA 1
ATOM 608 C C . GLY A 1 80 ? -9.397 -3.946 -18.999 1.00 12.32 80 GLY A C 1
ATOM 609 O O . GLY A 1 80 ? -8.778 -4.845 -19.549 1.00 14.28 80 GLY A O 1
ATOM 610 N N . PHE A 1 81 ? -8.828 -3.035 -18.220 1.00 11.11 81 PHE A N 1
ATOM 611 C CA . PHE A 1 81 ? -7.398 -3.049 -17.935 1.00 10.93 81 PHE A CA 1
ATOM 612 C C . PHE A 1 81 ? -7.141 -2.017 -16.857 1.00 9.83 81 PHE A C 1
ATOM 613 O O . PHE A 1 81 ? -7.941 -1.104 -16.619 1.00 10.25 81 PHE A O 1
ATOM 621 N N . LEU A 1 82 ? -5.965 -2.141 -16.250 1.00 10.11 82 LEU A N 1
ATOM 622 C CA . LEU A 1 82 ? -5.506 -1.202 -15.236 1.00 10.42 82 LEU A CA 1
ATOM 623 C C . LEU A 1 82 ? -4.103 -0.745 -15.597 1.00 9.94 82 LEU A C 1
ATOM 624 O O . LEU A 1 82 ? -3.183 -1.558 -15.618 1.00 11.35 82 LEU A O 1
ATOM 629 N N . LEU A 1 83 ? -3.945 0.552 -15.862 1.00 9.52 83 LEU A N 1
ATOM 630 C CA . LEU A 1 83 ? -2.647 1.167 -16.135 1.00 9.79 83 LEU A CA 1
ATOM 631 C C . LEU A 1 83 ? -2.046 1.676 -14.838 1.00 10.11 83 LEU A C 1
ATOM 632 O O . LEU A 1 83 ? -2.669 2.440 -14.120 1.00 10.89 83 LEU A O 1
ATOM 637 N N . ASP A 1 84 ? -0.817 1.245 -14.580 1.00 10.01 84 ASP A N 1
ATOM 638 C CA . ASP A 1 84 ? -0.145 1.483 -13.306 1.00 10.83 84 ASP A CA 1
ATOM 639 C C . ASP A 1 84 ? 1.282 1.933 -13.580 1.00 10.72 84 ASP A C 1
ATOM 640 O O . ASP A 1 84 ? 2.153 1.095 -13.818 1.00 13.27 84 ASP A O 1
ATOM 645 N N . GLY A 1 85 ? 1.521 3.241 -13.557 1.00 10.93 85 GLY A N 1
ATOM 646 C CA . GLY A 1 85 ? 2.832 3.802 -13.860 1.00 11.84 85 GLY A CA 1
ATOM 647 C C . GLY A 1 85 ? 2.962 4.429 -15.228 1.00 9.68 85 GLY A C 1
ATOM 648 O O . GLY A 1 85 ? 4.040 4.914 -15.562 1.00 9.75 85 GLY A O 1
ATOM 649 N N . PHE A 1 86 ? 1.875 4.380 -16.002 1.00 9.58 86 PHE A N 1
ATOM 650 C CA . PHE A 1 86 ? 1.764 5.081 -17.276 1.00 9.47 86 PHE A CA 1
ATOM 651 C C . PHE A 1 86 ? 0.384 5.727 -17.253 1.00 9.42 86 PHE A C 1
ATOM 652 O O . PHE A 1 86 ? -0.567 5.086 -16.817 1.00 10.57 86 PHE A O 1
ATOM 660 N N . PRO A 1 87 ? 0.214 6.958 -17.729 1.00 9.32 87 PRO A N 1
ATOM 661 C CA . PRO A 1 87 ? 1.228 7.841 -18.263 1.00 9.15 87 PRO A CA 1
ATOM 662 C C . PRO A 1 87 ? 2.056 8.521 -17.166 1.00 9.36 87 PRO A C 1
ATOM 663 O O . PRO A 1 87 ? 1.607 8.636 -16.035 1.00 10.73 87 PRO A O 1
ATOM 667 N N . ARG A 1 88 ? 3.222 9.046 -17.553 1.00 9.47 88 ARG A N 1
ATOM 668 C CA . ARG A 1 88 ? 4.134 9.775 -16.652 1.00 9.96 88 ARG A CA 1
ATOM 669 C C . ARG A 1 88 ? 4.442 11.195 -17.094 1.00 9.98 88 ARG A C 1
ATOM 670 O O . ARG A 1 88 ? 5.038 11.947 -16.352 1.00 10.84 88 ARG A O 1
ATOM 678 N N . THR A 1 89 ? 4.017 11.567 -18.301 1.00 10.11 89 THR A N 1
ATOM 679 C CA . THR A 1 89 ? 4.183 12.913 -18.836 1.00 10.36 89 THR A CA 1
ATOM 680 C C . THR A 1 89 ? 2.910 13.275 -19.573 1.00 10.47 89 THR A C 1
ATOM 681 O O . THR A 1 89 ? 2.119 12.395 -19.968 1.00 9.99 89 THR A O 1
ATOM 685 N N . VAL A 1 90 ? 2.713 14.569 -19.799 1.00 11.38 90 VAL A N 1
ATOM 686 C CA A VAL A 1 90 ? 1.557 15.030 -20.566 0.50 12.87 90 VAL A CA 1
ATOM 687 C CA B VAL A 1 90 ? 1.527 14.988 -20.553 0.50 13.05 90 VAL A CA 1
ATOM 688 C C . VAL A 1 90 ? 1.585 14.442 -21.983 1.00 11.93 90 VAL A C 1
ATOM 689 O O . VAL A 1 90 ? 0.546 14.031 -22.515 1.00 12.04 90 VAL A O 1
ATOM 696 N N . ALA A 1 91 ? 2.779 14.368 -22.577 1.00 11.93 91 ALA A N 1
ATOM 697 C CA . ALA A 1 91 ? 2.888 13.765 -23.916 1.00 12.00 91 ALA A CA 1
ATOM 698 C C . ALA A 1 91 ? 2.400 12.317 -23.898 1.00 10.98 91 ALA A C 1
ATOM 699 O O . ALA A 1 91 ? 1.713 11.882 -24.824 1.00 10.91 91 ALA A O 1
ATOM 701 N N . GLN A 1 92 ? 2.729 11.563 -22.840 1.00 10.64 92 GLN A N 1
ATOM 702 C CA . GLN A 1 92 ? 2.222 10.199 -22.747 1.00 10.22 92 GLN A CA 1
ATOM 703 C C . GLN A 1 92 ? 0.720 10.163 -22.566 1.00 9.62 92 GLN A C 1
ATOM 704 O O . GLN A 1 92 ? 0.051 9.286 -23.124 1.00 9.89 92 GLN A O 1
ATOM 710 N N . ALA A 1 93 ? 0.151 11.090 -21.781 1.00 9.15 93 ALA A N 1
ATOM 711 C CA . ALA A 1 93 ? -1.291 11.120 -21.579 1.00 10.06 93 ALA A CA 1
ATOM 712 C C . ALA A 1 93 ? -2.051 11.445 -22.864 1.00 9.86 93 ALA A C 1
ATOM 713 O O . ALA A 1 93 ? -3.086 10.845 -23.146 1.00 10.40 93 ALA A O 1
ATOM 715 N N . GLU A 1 94 ? -1.530 12.391 -23.630 1.00 9.79 94 GLU A N 1
ATOM 716 C CA . GLU A 1 94 ? -2.148 12.726 -24.906 1.00 9.75 94 GLU A CA 1
ATOM 717 C C . GLU A 1 94 ? -2.049 11.549 -25.873 1.00 10.33 94 GLU A C 1
ATOM 718 O O . GLU A 1 94 ? -3.027 11.197 -26.553 1.00 10.63 94 GLU A O 1
ATOM 724 N N . ALA A 1 95 ? -0.875 10.945 -25.932 1.00 9.71 95 ALA A N 1
ATOM 725 C CA . ALA A 1 95 ? -0.685 9.774 -26.787 1.00 10.54 95 ALA A CA 1
ATOM 726 C C . ALA A 1 95 ? -1.603 8.639 -26.380 1.00 10.42 95 ALA A C 1
ATOM 727 O O . ALA A 1 95 ? -2.129 7.927 -27.254 1.00 10.87 95 ALA A O 1
ATOM 729 N N . LEU A 1 96 ? -1.824 8.446 -25.079 1.00 9.92 96 LEU A N 1
ATOM 730 C CA . LEU A 1 96 ? -2.749 7.418 -24.620 1.00 9.76 96 LEU A CA 1
ATOM 731 C C . LEU A 1 96 ? -4.174 7.707 -25.091 1.00 9.75 96 LEU A C 1
ATOM 732 O O . LEU A 1 96 ? -4.889 6.804 -25.520 1.00 10.58 96 LEU A O 1
ATOM 737 N N . ASP A 1 97 ? -4.592 8.971 -25.019 1.00 9.75 97 ASP A N 1
ATOM 738 C CA . ASP A 1 97 ? -5.913 9.306 -25.529 1.00 9.91 97 ASP A CA 1
ATOM 739 C C . ASP A 1 97 ? -6.032 8.903 -27.019 1.00 10.36 97 ASP A C 1
ATOM 740 O O . ASP A 1 97 ? -7.065 8.381 -27.439 1.00 11.30 97 ASP A O 1
ATOM 745 N N . LYS A 1 98 ? -4.979 9.135 -27.796 1.00 10.72 98 LYS A N 1
ATOM 746 C CA A LYS A 1 98 ? -5.007 8.779 -29.201 0.50 11.70 98 LYS A CA 1
ATOM 747 C CA B LYS A 1 98 ? -4.995 8.751 -29.221 0.50 11.69 98 LYS A CA 1
ATOM 748 C C . LYS A 1 98 ? -5.042 7.244 -29.382 1.00 11.88 98 LYS A C 1
ATOM 749 O O . LYS A 1 98 ? -5.769 6.733 -30.236 1.00 13.33 98 LYS A O 1
ATOM 760 N N . ILE A 1 99 ? -4.269 6.513 -28.581 1.00 11.11 99 ILE A N 1
ATOM 761 C CA . ILE A 1 99 ? -4.299 5.057 -28.618 1.00 12.09 99 ILE A CA 1
ATOM 762 C C . ILE A 1 99 ? -5.693 4.518 -28.325 1.00 11.69 99 ILE A C 1
ATOM 763 O O . ILE A 1 99 ? -6.191 3.632 -29.017 1.00 12.94 99 ILE A O 1
ATOM 768 N N . LEU A 1 100 ? -6.302 5.033 -27.262 1.00 11.46 100 LEU A N 1
ATOM 769 C CA . LEU A 1 100 ? -7.616 4.555 -26.877 1.00 11.79 100 LEU A CA 1
ATOM 770 C C . LEU A 1 100 ? -8.644 4.888 -27.951 1.00 11.79 100 LEU A C 1
ATOM 771 O O . LEU A 1 100 ? -9.504 4.082 -28.241 1.00 12.84 100 LEU A O 1
ATOM 776 N N . LYS A 1 101 ? -8.569 6.077 -28.531 1.00 12.44 101 LYS A N 1
ATOM 777 C CA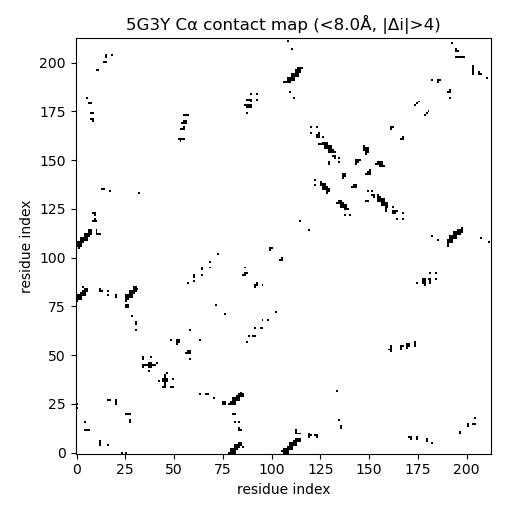 . LYS A 1 101 ? -9.463 6.399 -29.627 1.00 13.17 101 LYS A CA 1
ATOM 778 C C . LYS A 1 101 ? -9.297 5.403 -30.777 1.00 12.74 101 LYS A C 1
ATOM 779 O O . LYS A 1 101 ? -10.292 4.920 -31.346 1.00 14.17 101 LYS A O 1
ATOM 785 N N . GLU A 1 102 ? -8.061 5.100 -31.141 1.00 12.75 102 GLU A N 1
ATOM 786 C CA . GLU A 1 102 ? -7.826 4.178 -32.262 1.00 13.58 102 GLU A CA 1
ATOM 787 C C . GLU A 1 102 ? -8.394 2.794 -31.952 1.00 13.25 102 GLU A C 1
ATOM 788 O O . GLU A 1 102 ? -8.874 2.112 -32.852 1.00 14.78 102 GLU A O 1
ATOM 794 N N . LEU A 1 103 ? -8.359 2.386 -30.677 1.00 12.91 103 LEU A N 1
ATOM 795 C CA . LEU A 1 103 ? -8.873 1.083 -30.256 1.00 14.38 103 LEU A CA 1
ATOM 796 C C . LEU A 1 103 ? -10.372 1.075 -29.956 1.00 14.27 103 LEU A C 1
ATOM 797 O O . LEU A 1 103 ? -10.954 0.015 -29.710 1.00 16.81 103 LEU A O 1
ATOM 802 N N . GLY A 1 104 ? -11.001 2.240 -29.980 1.00 13.52 104 GLY A N 1
ATOM 803 C CA . GLY A 1 104 ? -12.411 2.350 -29.652 1.00 15.45 104 GLY A CA 1
ATOM 804 C C . GLY A 1 104 ? -12.747 2.105 -28.189 1.00 15.17 104 GLY A C 1
ATOM 805 O O . GLY A 1 104 ? -13.817 1.579 -27.891 1.00 19.44 104 GLY A O 1
ATOM 806 N N . ILE A 1 105 ? -11.849 2.525 -27.297 1.00 14.83 105 ILE A N 1
ATOM 807 C CA . ILE A 1 105 ? -11.940 2.285 -25.850 1.00 15.61 105 ILE A CA 1
ATOM 808 C C . ILE A 1 105 ? -12.067 3.630 -25.148 1.00 14.95 105 ILE A C 1
ATOM 809 O O . ILE A 1 105 ? -11.393 4.590 -25.511 1.00 15.41 105 ILE A O 1
ATOM 814 N N . LYS A 1 106 ? -12.906 3.672 -24.118 1.00 14.57 106 LYS A N 1
ATOM 815 C CA . LYS A 1 106 ? -13.080 4.855 -23.281 1.00 15.83 106 LYS A CA 1
ATOM 816 C C . LYS A 1 106 ? -12.682 4.560 -21.844 1.00 14.04 106 LYS A C 1
ATOM 817 O O . LYS A 1 106 ? -13.044 3.530 -21.300 1.00 14.14 106 LYS A O 1
ATOM 823 N N . LEU A 1 107 ? -11.943 5.473 -21.207 1.00 14.25 107 LEU A N 1
ATOM 824 C CA . LEU A 1 107 ? -11.599 5.325 -19.791 1.00 13.41 107 LEU A CA 1
ATOM 825 C C . LEU A 1 107 ? -12.840 5.411 -18.919 1.00 12.46 107 LEU A C 1
ATOM 826 O O . LEU A 1 107 ? -13.751 6.179 -19.210 1.00 15.02 107 LEU A O 1
ATOM 831 N N . ASP A 1 108 ? -12.843 4.646 -17.827 1.00 12.50 108 ASP A N 1
ATOM 832 C CA . ASP A 1 108 ? -13.918 4.678 -16.842 1.00 13.22 108 ASP A CA 1
ATOM 833 C C . ASP A 1 108 ? -13.565 5.509 -15.612 1.00 12.14 108 ASP A C 1
ATOM 834 O O . ASP A 1 108 ? -14.434 6.149 -15.063 1.00 14.23 108 ASP A O 1
ATOM 839 N N . ALA A 1 109 ? -12.311 5.484 -15.182 1.00 11.12 109 ALA A N 1
ATOM 840 C CA . ALA A 1 109 ? -11.954 6.113 -13.917 1.00 11.50 109 ALA A CA 1
ATOM 841 C C . ALA A 1 109 ? -10.467 6.278 -13.839 1.00 10.84 109 ALA A C 1
ATOM 842 O O . ALA A 1 109 ? -9.716 5.490 -14.407 1.00 11.17 109 ALA A O 1
ATOM 844 N N . VAL A 1 110 ? -10.063 7.314 -13.103 1.00 10.45 110 VAL A N 1
ATOM 845 C CA . VAL A 1 110 ? -8.673 7.585 -12.807 1.00 10.73 110 VAL A CA 1
ATOM 846 C C . VAL A 1 110 ? -8.612 7.783 -11.288 1.00 11.59 110 VAL A C 1
ATOM 847 O O . VAL A 1 110 ? -9.291 8.652 -10.757 1.00 14.20 110 VAL A O 1
ATOM 851 N N . ILE A 1 111 ? -7.841 6.944 -10.614 1.00 10.92 111 ILE A N 1
ATOM 852 C CA . ILE A 1 111 ? -7.728 6.969 -9.166 1.00 11.34 111 ILE A CA 1
ATOM 853 C C . ILE A 1 111 ? -6.403 7.595 -8.818 1.00 11.32 111 ILE A C 1
ATOM 854 O O . ILE A 1 111 ? -5.367 7.099 -9.213 1.00 12.80 111 ILE A O 1
ATOM 859 N N . ASN A 1 112 ? -6.446 8.704 -8.088 1.00 11.07 112 ASN A N 1
ATOM 860 C CA . ASN A 1 112 ? -5.252 9.442 -7.687 1.00 11.40 112 ASN A CA 1
ATOM 861 C C . ASN A 1 112 ? -4.966 9.182 -6.208 1.00 10.86 112 ASN A C 1
ATOM 862 O O . ASN A 1 112 ? -5.715 9.654 -5.347 1.00 11.56 112 ASN A O 1
ATOM 867 N N . ILE A 1 113 ? -3.924 8.406 -5.927 1.00 9.90 113 ILE A N 1
ATOM 868 C CA . ILE A 1 113 ? -3.587 8.035 -4.561 1.00 9.68 113 ILE A CA 1
ATOM 869 C C . ILE A 1 113 ? -2.641 9.086 -3.982 1.00 11.01 113 ILE A C 1
ATOM 870 O O . ILE A 1 113 ? -1.515 9.237 -4.452 1.00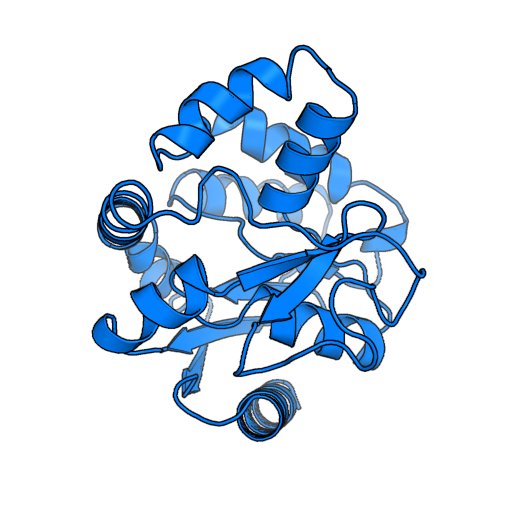 12.16 113 ILE A O 1
ATOM 875 N N . GLU A 1 114 ? -3.131 9.806 -2.970 1.00 11.39 114 GLU A N 1
ATOM 876 C CA . GLU A 1 114 ? -2.421 10.918 -2.351 1.00 11.66 114 GLU A CA 1
ATOM 877 C C . GLU A 1 114 ? -1.692 10.429 -1.110 1.00 11.83 114 GLU A C 1
ATOM 878 O O . GLU A 1 114 ? -2.312 9.871 -0.203 1.00 12.39 114 GLU A O 1
ATOM 884 N N . VAL A 1 115 ? -0.391 10.678 -1.034 1.00 12.28 115 VAL A N 1
ATOM 885 C CA . VAL A 1 115 ? 0.435 10.278 0.110 1.00 12.36 115 VAL A CA 1
ATOM 886 C C . VAL A 1 115 ? 1.451 11.388 0.344 1.00 14.15 115 VAL A C 1
ATOM 887 O O . VAL A 1 115 ? 2.123 11.794 -0.593 1.00 15.55 115 VAL A O 1
ATOM 891 N N . PRO A 1 116 ? 1.594 11.856 1.602 1.00 14.46 116 PRO A N 1
ATOM 892 C CA . PRO A 1 116 ? 2.616 12.873 1.877 1.00 15.48 116 PRO A CA 1
ATOM 893 C C . PRO A 1 116 ? 4.017 12.424 1.508 1.00 14.30 116 PRO A C 1
ATOM 894 O O . PRO A 1 116 ? 4.375 11.269 1.743 1.00 13.69 116 PRO A O 1
ATOM 898 N N . ARG A 1 117 ? 4.797 13.328 0.925 1.00 16.05 117 ARG A N 1
ATOM 899 C CA . ARG A 1 117 ? 6.120 12.992 0.432 1.00 16.27 117 ARG A CA 1
ATOM 900 C C . ARG A 1 117 ? 6.972 12.370 1.536 1.00 14.27 117 ARG A C 1
ATOM 901 O O . ARG A 1 117 ? 7.747 11.475 1.250 1.00 14.03 117 ARG A O 1
ATOM 909 N N . GLU A 1 118 ? 6.823 12.837 2.773 1.00 14.77 118 GLU A N 1
ATOM 910 C CA . GLU A 1 118 ? 7.644 12.336 3.866 1.00 16.85 118 GLU A CA 1
ATOM 911 C C . GLU A 1 118 ? 7.508 10.847 4.123 1.00 14.85 118 GLU A C 1
ATOM 912 O O . GLU A 1 118 ? 8.407 10.271 4.710 1.00 17.69 118 GLU A O 1
ATOM 918 N N . GLU A 1 119 ? 6.396 10.229 3.730 1.00 13.11 119 GLU A N 1
ATOM 919 C CA . GLU A 1 119 ? 6.203 8.796 3.948 1.00 13.17 119 GLU A CA 1
ATOM 920 C C . GLU A 1 119 ? 6.903 7.942 2.893 1.00 11.90 119 GLU A C 1
ATOM 921 O O . GLU A 1 119 ? 7.061 6.730 3.088 1.00 12.82 119 GLU A O 1
ATOM 927 N N . LEU A 1 120 ? 7.277 8.530 1.759 1.00 11.20 120 LEU A N 1
ATOM 928 C CA . LEU A 1 120 ? 7.618 7.726 0.601 1.00 10.77 120 LEU A CA 1
ATOM 929 C C . LEU A 1 120 ? 8.993 7.058 0.665 1.00 10.52 120 LEU A C 1
ATOM 930 O O . LEU A 1 120 ? 9.126 5.924 0.246 1.00 10.92 120 LEU A O 1
ATOM 935 N N . LEU A 1 121 ? 9.993 7.728 1.228 1.00 10.79 121 LEU A N 1
ATOM 936 C CA . LEU A 1 121 ? 11.335 7.153 1.242 1.00 11.71 121 LEU A CA 1
ATOM 937 C C . LEU A 1 121 ? 11.383 5.784 1.915 1.00 11.17 121 LEU A C 1
ATOM 938 O O . LEU A 1 121 ? 11.970 4.837 1.373 1.00 12.27 121 LEU A O 1
ATOM 943 N N . GLU A 1 122 ? 10.773 5.670 3.102 1.00 11.05 122 GLU A N 1
ATOM 944 C CA . GLU A 1 122 ? 10.835 4.408 3.819 1.00 10.90 122 GLU A CA 1
ATOM 945 C C . GLU A 1 122 ? 10.010 3.327 3.135 1.00 10.92 122 GLU A C 1
ATOM 946 O O . GLU A 1 122 ? 10.381 2.150 3.151 1.00 11.81 122 GLU A O 1
ATOM 952 N N . ARG A 1 123 ? 8.887 3.722 2.532 1.00 9.69 123 ARG A N 1
ATOM 953 C CA . ARG A 1 123 ? 8.138 2.757 1.722 1.00 9.61 123 ARG A CA 1
ATOM 954 C C . ARG A 1 123 ? 8.999 2.206 0.591 1.00 9.31 123 ARG A C 1
ATOM 955 O O . ARG A 1 123 ? 8.947 1.013 0.290 1.00 10.34 123 ARG A O 1
ATOM 963 N N . LEU A 1 124 ? 9.767 3.071 -0.056 1.00 9.57 124 LEU A N 1
ATOM 964 C CA . LEU A 1 124 ? 10.513 2.659 -1.240 1.00 9.71 124 LEU A CA 1
ATOM 965 C C . LEU A 1 124 ? 11.776 1.891 -0.908 1.00 9.92 124 LEU A C 1
ATOM 966 O O . LEU A 1 124 ? 12.034 0.848 -1.512 1.00 10.81 124 LEU A O 1
ATOM 971 N N . THR A 1 125 ? 12.560 2.351 0.077 1.00 10.81 125 THR A N 1
ATOM 972 C CA . THR A 1 125 ? 13.787 1.628 0.355 1.00 12.34 125 THR A CA 1
ATOM 973 C C . THR A 1 125 ? 13.528 0.250 1.004 1.00 11.84 125 THR A C 1
ATOM 974 O O . THR A 1 125 ? 14.331 -0.663 0.863 1.00 13.17 125 THR A O 1
ATOM 978 N N . GLY A 1 126 ? 12.373 0.099 1.661 1.00 10.38 126 GLY A N 1
ATOM 979 C CA . GLY A 1 126 ? 11.963 -1.184 2.260 1.00 10.49 126 GLY A CA 1
ATOM 980 C C . GLY A 1 126 ? 11.139 -2.071 1.335 1.00 9.68 126 GLY A C 1
ATOM 981 O O . GLY A 1 126 ? 10.745 -3.164 1.722 1.00 9.89 126 GLY A O 1
ATOM 982 N N . ARG A 1 127 ? 10.919 -1.620 0.105 1.00 9.20 127 ARG A N 1
ATOM 983 C CA . ARG A 1 127 ? 10.150 -2.408 -0.862 1.00 8.83 127 ARG A CA 1
ATOM 984 C C . ARG A 1 127 ? 10.954 -3.626 -1.302 1.00 8.95 127 ARG A C 1
ATOM 985 O O . ARG A 1 127 ? 12.160 -3.543 -1.543 1.00 9.59 127 ARG A O 1
ATOM 993 N N . ARG A 1 128 ? 10.271 -4.761 -1.442 1.00 8.86 128 ARG A N 1
ATOM 994 C CA . ARG A 1 128 ? 10.881 -5.990 -1.952 1.00 9.26 128 ARG A CA 1
ATOM 995 C C . ARG A 1 128 ? 9.914 -6.581 -2.955 1.00 9.39 128 ARG A C 1
ATOM 996 O O . ARG A 1 128 ? 8.721 -6.606 -2.730 1.00 10.99 128 ARG A O 1
ATOM 1004 N N . VAL A 1 129 ? 10.460 -7.054 -4.071 1.00 9.31 129 VAL A N 1
ATOM 1005 C CA . VAL A 1 129 ? 9.657 -7.467 -5.206 1.00 9.74 129 VAL A CA 1
ATOM 1006 C C . VAL A 1 129 ? 10.031 -8.878 -5.611 1.00 9.83 129 VAL A C 1
ATOM 1007 O O . VAL A 1 129 ? 11.180 -9.291 -5.492 1.00 11.25 129 VAL A O 1
ATOM 1011 N N . CYS A 1 130 ? 9.058 -9.615 -6.124 1.00 10.78 130 CYS A N 1
ATOM 1012 C CA . CYS A 1 130 ? 9.328 -10.978 -6.575 1.00 12.35 130 CYS A CA 1
ATOM 1013 C C . CYS A 1 130 ? 10.042 -10.998 -7.894 1.00 14.42 130 CYS A C 1
ATOM 1014 O O . CYS A 1 130 ? 9.591 -10.361 -8.839 1.00 15.00 130 CYS A O 1
ATOM 1017 N N . ARG A 1 131 ? 11.122 -11.778 -7.972 1.00 15.32 131 ARG A N 1
ATOM 1018 C CA . ARG A 1 131 ? 11.884 -11.993 -9.216 1.00 17.37 131 ARG A CA 1
ATOM 1019 C C . ARG A 1 131 ? 11.068 -12.608 -10.352 1.00 16.66 131 ARG A C 1
ATOM 1020 O O . ARG A 1 131 ? 11.361 -12.326 -11.503 1.00 18.43 131 ARG A O 1
ATOM 1028 N N . GLN A 1 132 ? 10.105 -13.476 -10.028 1.00 17.64 132 GLN A N 1
ATOM 1029 C CA A GLN A 1 132 ? 9.405 -14.299 -11.038 0.50 16.35 132 GLN A CA 1
ATOM 1030 C CA B GLN A 1 132 ? 9.398 -14.300 -11.034 0.50 16.74 132 GLN A CA 1
ATOM 1031 C C . GLN A 1 132 ? 8.054 -13.726 -11.477 1.00 16.52 132 GLN A C 1
ATOM 1032 O O . GLN A 1 132 ? 7.673 -13.861 -12.652 1.00 16.17 132 GLN A O 1
ATOM 1043 N N . CYS A 1 133 ? 7.296 -13.143 -10.543 1.00 15.38 133 CYS A N 1
ATOM 1044 C CA . CYS A 1 133 ? 5.943 -12.655 -10.857 1.00 14.67 133 CYS A CA 1
ATOM 1045 C C . CYS A 1 133 ? 5.717 -11.170 -10.628 1.00 14.57 133 CYS A C 1
ATOM 1046 O O . CYS A 1 133 ? 4.646 -10.661 -10.963 1.00 16.29 133 CYS A O 1
ATOM 1049 N N . GLY A 1 134 ? 6.679 -10.466 -10.026 1.00 14.13 134 GLY A N 1
ATOM 1050 C CA . GLY A 1 134 ? 6.550 -9.041 -9.814 1.00 14.53 134 GLY A CA 1
ATOM 1051 C C . GLY A 1 134 ? 5.733 -8.602 -8.609 1.00 13.48 134 GLY A C 1
ATOM 1052 O O . GLY A 1 134 ? 5.589 -7.406 -8.404 1.00 14.00 134 GLY A O 1
ATOM 1053 N N . ALA A 1 135 ? 5.204 -9.515 -7.804 1.00 11.89 135 ALA A N 1
ATOM 1054 C CA . ALA A 1 135 ? 4.451 -9.133 -6.609 1.00 11.46 135 ALA A CA 1
ATOM 1055 C C . ALA A 1 135 ? 5.304 -8.227 -5.724 1.00 10.64 135 ALA A C 1
ATOM 1056 O O . ALA A 1 135 ? 6.516 -8.407 -5.601 1.00 11.15 135 ALA A O 1
ATOM 1058 N N . THR A 1 136 ? 4.646 -7.273 -5.073 1.00 10.43 136 THR A N 1
ATOM 1059 C CA . THR A 1 136 ? 5.316 -6.255 -4.238 1.00 10.12 136 THR A CA 1
ATOM 1060 C C . THR A 1 136 ? 5.012 -6.476 -2.751 1.00 9.54 136 THR A C 1
ATOM 1061 O O . THR A 1 136 ? 3.866 -6.700 -2.388 1.00 10.58 136 THR A O 1
ATOM 1065 N N . TYR A 1 137 ? 6.059 -6.379 -1.940 1.00 9.06 137 TYR A N 1
ATOM 1066 C CA . TYR A 1 137 ? 5.995 -6.536 -0.484 1.00 8.93 137 TYR A CA 1
ATOM 1067 C C . TYR A 1 137 ? 6.797 -5.393 0.134 1.00 8.52 137 TYR A C 1
ATOM 1068 O O . TYR A 1 137 ? 7.429 -4.594 -0.550 1.00 9.11 137 TYR A O 1
ATOM 1077 N N . HIS A 1 138 ? 6.779 -5.351 1.468 1.00 8.82 138 HIS A N 1
ATOM 1078 C CA . HIS A 1 138 ? 7.602 -4.402 2.234 1.00 9.04 138 HIS A CA 1
ATOM 1079 C C . HIS A 1 138 ? 8.126 -5.124 3.461 1.00 9.36 138 HIS A C 1
ATOM 1080 O O . HIS A 1 138 ? 7.394 -5.890 4.080 1.00 10.89 138 HIS A O 1
ATOM 1087 N N . VAL A 1 139 ? 9.386 -4.871 3.781 1.00 9.20 139 VAL A N 1
ATOM 1088 C CA . VAL A 1 139 ? 10.069 -5.524 4.896 1.00 10.24 139 VAL A CA 1
ATOM 1089 C C . VAL A 1 139 ? 9.318 -5.440 6.218 1.00 10.89 139 VAL A C 1
ATOM 1090 O O . VAL A 1 139 ? 9.487 -6.307 7.074 1.00 12.33 139 VAL A O 1
ATOM 1094 N N . ILE A 1 140 ? 8.552 -4.389 6.423 1.00 10.42 140 ILE A N 1
ATOM 1095 C CA . ILE A 1 140 ? 7.728 -4.297 7.640 1.00 11.03 140 ILE A CA 1
ATOM 1096 C C . ILE A 1 140 ? 6.272 -3.933 7.396 1.00 10.38 140 ILE A C 1
ATOM 1097 O O . ILE A 1 140 ? 5.400 -4.377 8.121 1.00 11.84 140 ILE A O 1
ATOM 1102 N N . PHE A 1 141 ? 5.953 -3.185 6.344 1.00 9.72 141 PHE A N 1
ATOM 1103 C CA . PHE A 1 141 ? 4.581 -2.734 6.137 1.00 10.39 141 PHE A CA 1
ATOM 1104 C C . PHE A 1 141 ? 3.708 -3.809 5.514 1.00 10.87 141 PHE A C 1
ATOM 1105 O O . PHE A 1 141 ? 2.499 -3.755 5.639 1.00 12.40 141 PHE A O 1
ATOM 1113 N N . ASN A 1 142 ? 4.306 -4.763 4.800 1.00 9.82 142 ASN A N 1
ATOM 1114 C CA . ASN A 1 142 ? 3.514 -5.780 4.079 1.00 10.16 142 ASN A CA 1
ATOM 1115 C C . ASN A 1 142 ? 4.396 -6.962 3.745 1.00 10.32 142 ASN A C 1
ATOM 1116 O O . ASN A 1 142 ? 4.735 -7.198 2.585 1.00 10.57 142 ASN A O 1
ATOM 1121 N N . PRO A 1 143 ? 4.814 -7.708 4.773 1.00 11.22 143 PRO A N 1
ATOM 1122 C CA . PRO A 1 143 ? 5.793 -8.759 4.522 1.00 11.53 143 PRO A CA 1
ATOM 1123 C C . PRO A 1 143 ? 5.164 -9.980 3.875 1.00 11.91 143 PRO A C 1
ATOM 1124 O O . PRO A 1 143 ? 3.975 -10.212 4.027 1.00 12.84 143 PRO A O 1
ATOM 1128 N N . PRO A 1 144 ? 5.983 -10.779 3.204 1.00 12.27 144 PRO A N 1
ATOM 1129 C CA . PRO A 1 144 ? 5.517 -12.085 2.752 1.00 13.26 144 PRO A CA 1
ATOM 1130 C C . PRO A 1 144 ? 5.253 -12.982 3.963 1.00 14.17 144 PRO A C 1
ATOM 1131 O O . PRO A 1 144 ? 5.728 -12.706 5.065 1.00 16.00 144 PRO A O 1
ATOM 1135 N N . LYS A 1 145 ? 4.504 -14.050 3.756 1.00 15.89 145 LYS A N 1
ATOM 1136 C CA . LYS A 1 145 ? 4.242 -15.020 4.803 1.00 17.52 145 LYS A CA 1
ATOM 1137 C C . LYS A 1 145 ? 5.530 -15.688 5.246 1.00 19.02 145 LYS A C 1
ATOM 1138 O O . LYS A 1 145 ? 5.698 -15.948 6.448 1.00 22.68 145 LYS A O 1
ATOM 1144 N N . VAL A 1 146 ? 6.446 -15.954 4.317 1.00 19.36 146 VAL A N 1
ATOM 1145 C CA . VAL A 1 146 ? 7.758 -16.533 4.625 1.00 20.82 146 VAL A CA 1
ATOM 1146 C C . VAL A 1 146 ? 8.825 -15.562 4.143 1.00 19.67 146 VAL A C 1
ATOM 1147 O O . VAL A 1 146 ? 8.806 -15.160 2.988 1.00 18.26 146 VAL A O 1
ATOM 1151 N N . GLU A 1 147 ? 9.730 -15.156 5.018 1.00 22.00 147 GLU A N 1
ATOM 1152 C CA . GLU A 1 147 ? 10.775 -14.174 4.697 1.00 21.16 147 GLU A CA 1
ATOM 1153 C C . GLU A 1 147 ? 11.509 -14.466 3.381 1.00 21.29 147 GLU A C 1
ATOM 1154 O O . GLU A 1 147 ? 11.991 -15.572 3.175 1.00 22.70 147 GLU A O 1
ATOM 1160 N N . GLY A 1 148 ? 11.565 -13.472 2.498 1.00 19.44 148 GLY A N 1
ATOM 1161 C CA . GLY A 1 148 ? 12.322 -13.557 1.258 1.00 19.58 148 GLY A CA 1
ATOM 1162 C C . GLY A 1 148 ? 11.695 -14.378 0.138 1.00 18.63 148 GLY A C 1
ATOM 1163 O O . GLY A 1 148 ? 12.315 -14.534 -0.916 1.00 18.75 148 GLY A O 1
ATOM 1164 N N . VAL A 1 149 ? 10.469 -14.863 0.337 1.00 16.97 149 VAL A N 1
ATOM 1165 C CA . VAL A 1 149 ? 9.807 -15.746 -0.631 1.00 15.50 149 VAL A CA 1
ATOM 1166 C C . VAL A 1 149 ? 8.437 -15.205 -0.969 1.00 13.93 149 VAL A C 1
ATOM 1167 O O . VAL A 1 149 ? 7.637 -14.845 -0.110 1.00 14.72 149 VAL A O 1
ATOM 1171 N N . CYS A 1 150 ? 8.149 -15.167 -2.257 1.00 12.74 150 CYS A N 1
ATOM 1172 C CA . CYS A 1 150 ? 6.870 -14.701 -2.743 1.00 12.42 150 CYS A CA 1
ATOM 1173 C C . CYS A 1 150 ? 5.736 -15.646 -2.340 1.00 12.82 150 CYS A C 1
ATOM 1174 O O . CYS A 1 150 ? 5.845 -16.855 -2.551 1.00 13.60 150 CYS A O 1
ATOM 1177 N N . ASP A 1 151 ? 4.644 -15.086 -1.813 1.00 13.14 151 ASP A N 1
ATOM 1178 C CA . ASP A 1 151 ? 3.462 -15.861 -1.433 1.00 13.89 151 ASP A CA 1
ATOM 1179 C C . ASP A 1 151 ? 2.810 -16.551 -2.632 1.00 14.10 151 ASP A C 1
ATOM 1180 O O . ASP A 1 151 ? 2.184 -17.593 -2.467 1.00 16.25 151 ASP A O 1
ATOM 1185 N N . LYS A 1 152 ? 2.892 -15.931 -3.811 1.00 14.37 152 LYS A N 1
ATOM 1186 C CA . LYS A 1 152 ? 2.134 -16.404 -4.973 1.00 15.60 152 LYS A CA 1
ATOM 1187 C C . LYS A 1 152 ? 2.839 -17.492 -5.746 1.00 14.69 152 LYS A C 1
ATOM 1188 O O . LYS A 1 152 ? 2.197 -18.406 -6.226 1.00 17.04 152 LYS A O 1
ATOM 1194 N N . CYS A 1 153 ? 4.154 -17.357 -5.900 1.00 13.34 153 CYS A N 1
ATOM 1195 C CA . CYS A 1 153 ? 4.903 -18.253 -6.802 1.00 12.27 153 CYS A CA 1
ATOM 1196 C C . CYS A 1 153 ? 6.129 -18.900 -6.189 1.00 13.03 153 CYS A C 1
ATOM 1197 O O . CYS A 1 153 ? 6.762 -19.723 -6.844 1.00 13.86 153 CYS A O 1
ATOM 1200 N N . GLY A 1 154 ? 6.475 -18.531 -4.947 1.00 12.98 154 GLY A N 1
ATOM 1201 C CA . GLY A 1 154 ? 7.669 -19.062 -4.290 1.00 14.25 154 GLY A CA 1
ATOM 1202 C C . GLY A 1 154 ? 8.968 -18.415 -4.724 1.00 13.35 154 GLY A C 1
ATOM 1203 O O . GLY A 1 154 ? 10.020 -18.784 -4.237 1.00 15.98 154 GLY A O 1
ATOM 1204 N N . GLY A 1 155 ? 8.903 -17.417 -5.612 1.00 14.05 155 GLY A N 1
ATOM 1205 C CA . GLY A 1 155 ? 10.109 -16.789 -6.119 1.00 14.79 155 GLY A CA 1
ATOM 1206 C C . GLY A 1 155 ? 10.845 -15.992 -5.054 1.00 14.31 155 GLY A C 1
ATOM 1207 O O . GLY A 1 155 ? 10.281 -15.611 -4.023 1.00 15.46 155 GLY A O 1
ATOM 1208 N N . GLU A 1 156 ? 12.119 -15.741 -5.313 1.00 14.73 156 GLU A N 1
ATOM 1209 C CA . GLU A 1 156 ? 12.941 -14.927 -4.426 1.00 14.95 156 GLU A CA 1
ATOM 1210 C C . GLU A 1 156 ? 12.537 -13.458 -4.503 1.00 14.15 156 GLU A C 1
ATOM 1211 O O . GLU A 1 156 ? 12.310 -12.912 -5.589 1.00 14.93 156 GLU A O 1
ATOM 1217 N N . LEU A 1 157 ? 12.488 -12.793 -3.353 1.00 12.93 157 LEU A N 1
ATOM 1218 C CA . LEU A 1 157 ? 12.271 -11.368 -3.313 1.00 11.63 157 LEU A CA 1
ATOM 1219 C C . LEU A 1 157 ? 13.599 -10.631 -3.337 1.00 12.27 157 LEU A C 1
ATOM 1220 O O . LEU A 1 157 ? 14.600 -11.111 -2.786 1.00 14.38 157 LEU A O 1
ATOM 1225 N N . TYR A 1 158 ? 13.591 -9.442 -3.934 1.00 12.00 158 TYR A N 1
ATOM 1226 C CA . TYR A 1 158 ? 14.800 -8.622 -4.018 1.00 12.51 158 TYR A CA 1
ATOM 1227 C C . TYR A 1 158 ? 14.455 -7.155 -3.914 1.00 11.38 158 TYR A C 1
ATOM 1228 O O . TYR A 1 158 ? 13.303 -6.747 -4.067 1.00 11.37 158 TYR A O 1
ATOM 1237 N N . GLN A 1 159 ? 15.480 -6.371 -3.657 1.00 11.48 159 GLN A N 1
ATOM 1238 C CA . GLN A 1 159 ? 15.366 -4.923 -3.655 1.00 11.30 159 GLN A CA 1
ATOM 1239 C C . GLN A 1 159 ? 15.707 -4.391 -5.036 1.00 12.02 159 GLN A C 1
ATOM 1240 O O . GLN A 1 159 ? 16.799 -4.628 -5.539 1.00 13.33 159 GLN A O 1
ATOM 1246 N N . ARG A 1 160 ? 14.776 -3.656 -5.633 1.00 10.94 160 ARG A N 1
ATOM 1247 C CA . ARG A 1 160 ? 14.997 -3.061 -6.934 1.00 11.34 160 ARG A CA 1
ATOM 1248 C C . ARG A 1 160 ? 16.222 -2.169 -6.942 1.00 11.14 160 ARG A C 1
ATOM 1249 O O . ARG A 1 160 ? 16.511 -1.460 -5.964 1.00 11.76 160 ARG A O 1
ATOM 1257 N N . SER A 1 161 ? 16.891 -2.148 -8.100 1.00 12.19 161 SER A N 1
ATOM 1258 C CA . SER A 1 161 ? 18.106 -1.374 -8.295 1.00 14.43 161 SER A CA 1
ATOM 1259 C C . SER A 1 161 ? 17.892 0.144 -8.181 1.00 13.42 161 SER A C 1
ATOM 1260 O O . SER A 1 161 ? 18.851 0.867 -7.968 1.00 16.68 161 SER A O 1
ATOM 1263 N N . ASP A 1 162 ? 16.649 0.606 -8.353 1.00 11.73 162 ASP A N 1
ATOM 1264 C CA . ASP A 1 162 ? 16.333 2.027 -8.208 1.00 11.47 162 ASP A CA 1
ATOM 1265 C C . ASP A 1 162 ? 15.828 2.420 -6.828 1.00 11.68 162 ASP A C 1
ATOM 1266 O O . ASP A 1 162 ? 15.738 3.634 -6.556 1.00 13.80 162 ASP A O 1
ATOM 1271 N N . ASP A 1 163 ? 15.586 1.446 -5.943 1.00 10.36 163 ASP A N 1
ATOM 1272 C CA . ASP A 1 163 ? 15.021 1.740 -4.614 1.00 10.78 163 ASP A CA 1
ATOM 1273 C C . ASP A 1 163 ? 16.108 1.986 -3.561 1.00 12.88 163 ASP A C 1
ATOM 1274 O O . ASP A 1 163 ? 16.211 1.324 -2.540 1.00 15.65 163 ASP A O 1
ATOM 1279 N N . ASN A 1 164 ? 16.923 2.993 -3.835 1.00 13.43 164 ASN A N 1
ATOM 1280 C CA . ASN A 1 164 ? 17.926 3.502 -2.910 1.00 14.54 164 ASN A CA 1
ATOM 1281 C C . ASN A 1 164 ? 17.702 4.999 -2.728 1.00 14.08 164 ASN A C 1
ATOM 1282 O O . ASN A 1 164 ? 17.109 5.643 -3.591 1.00 14.31 164 ASN A O 1
ATOM 1287 N N . GLU A 1 165 ? 18.188 5.561 -1.624 1.00 14.80 165 GLU A N 1
ATOM 1288 C CA . GLU A 1 165 ? 17.790 6.932 -1.253 1.00 15.28 165 GLU A CA 1
ATOM 1289 C C . GLU A 1 165 ? 18.089 7.998 -2.316 1.00 15.35 165 GLU A C 1
ATOM 1290 O O . GLU A 1 165 ? 17.249 8.845 -2.599 1.00 15.97 165 GLU A O 1
ATOM 1296 N N . GLU A 1 166 ? 19.285 7.974 -2.894 1.00 16.31 166 GLU A N 1
ATOM 1297 C CA . GLU A 1 166 ? 19.647 8.989 -3.885 1.00 17.54 166 GLU A CA 1
ATOM 1298 C C . GLU A 1 166 ? 18.712 8.929 -5.084 1.00 15.61 166 GLU A C 1
ATOM 1299 O O . GLU A 1 166 ? 18.231 9.955 -5.590 1.00 16.54 166 GLU A O 1
ATOM 1305 N N . THR A 1 167 ? 18.449 7.714 -5.536 1.00 14.10 167 THR A N 1
ATOM 1306 C CA . THR A 1 167 ? 17.665 7.557 -6.740 1.00 13.33 167 THR A CA 1
ATOM 1307 C C . THR A 1 167 ? 16.205 7.888 -6.447 1.00 13.18 167 THR A C 1
ATOM 1308 O O . THR A 1 167 ? 15.515 8.481 -7.275 1.00 13.13 167 THR A O 1
ATOM 1312 N N . VAL A 1 168 ? 15.722 7.507 -5.267 1.00 12.97 168 VAL A N 1
ATOM 1313 C CA . VAL A 1 168 ? 14.380 7.895 -4.828 1.00 12.52 168 VAL A CA 1
ATOM 1314 C C . VAL A 1 168 ? 14.184 9.401 -4.882 1.00 13.22 168 VAL A C 1
ATOM 1315 O O . VAL A 1 168 ? 13.156 9.863 -5.374 1.00 12.94 168 VAL A O 1
ATOM 1319 N N . SER A 1 169 ? 15.137 10.169 -4.362 1.00 14.30 169 SER A N 1
ATOM 1320 C CA A SER A 1 169 ? 15.002 11.619 -4.364 0.50 15.43 169 SER A CA 1
ATOM 1321 C CA B SER A 1 169 ? 14.959 11.619 -4.366 0.50 15.58 169 SER A CA 1
ATOM 1322 C C . SER A 1 169 ? 14.781 12.136 -5.778 1.00 13.42 169 SER A C 1
ATOM 1323 O O . SER A 1 169 ? 13.924 12.983 -6.015 1.00 14.54 169 SER A O 1
ATOM 1328 N N . ASN A 1 170 ? 15.569 11.612 -6.709 1.00 13.58 170 ASN A N 1
ATOM 1329 C CA A ASN A 1 170 ? 15.426 12.065 -8.070 0.50 12.94 170 ASN A CA 1
ATOM 1330 C CA B ASN A 1 170 ? 15.473 11.971 -8.129 0.50 13.31 170 ASN A CA 1
ATOM 1331 C C . ASN A 1 170 ? 14.099 11.615 -8.688 1.00 11.72 170 ASN A C 1
ATOM 1332 O O . ASN A 1 170 ? 13.488 12.391 -9.401 1.00 12.63 170 ASN A O 1
ATOM 1341 N N . ARG A 1 171 ? 13.648 10.403 -8.375 1.00 10.89 171 ARG A N 1
ATOM 1342 C CA . ARG A 1 171 ? 12.365 9.935 -8.884 1.00 10.82 171 ARG A CA 1
ATOM 1343 C C . ARG A 1 171 ? 11.207 10.789 -8.373 1.00 11.05 171 ARG A C 1
ATOM 1344 O O . ARG A 1 171 ? 10.240 11.030 -9.081 1.00 10.66 171 ARG A O 1
ATOM 1352 N N . LEU A 1 172 ? 11.283 11.206 -7.110 1.00 11.55 172 LEU A N 1
ATOM 1353 C CA . LEU A 1 172 ? 10.231 12.046 -6.548 1.00 12.11 172 LEU A CA 1
ATOM 1354 C C . LEU A 1 172 ? 10.260 13.441 -7.185 1.00 12.28 172 LEU A C 1
ATOM 1355 O O . LEU A 1 172 ? 9.203 14.016 -7.450 1.00 12.56 172 LEU A O 1
ATOM 1360 N N . ASP A 1 173 ? 11.459 13.971 -7.438 1.00 12.55 173 ASP A N 1
ATOM 1361 C CA . ASP A 1 173 ? 11.578 15.256 -8.105 1.00 13.47 173 ASP A CA 1
ATOM 1362 C C . ASP A 1 173 ? 11.002 15.183 -9.520 1.00 12.00 173 ASP A C 1
ATOM 1363 O O . ASP A 1 173 ? 10.275 16.074 -9.949 1.00 12.68 173 ASP A O 1
ATOM 1368 N N . VAL A 1 174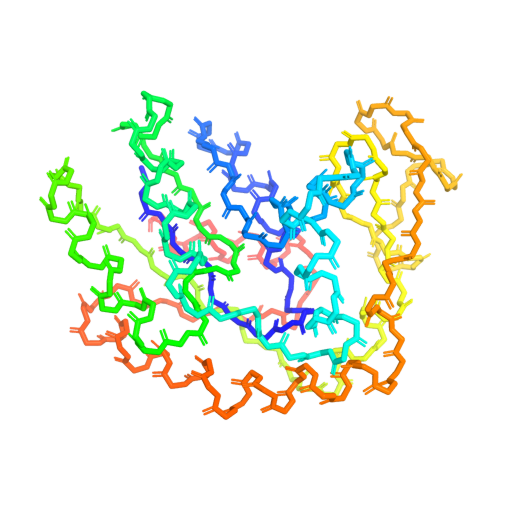 ? 11.319 14.099 -10.234 1.00 11.29 174 VAL A N 1
ATOM 1369 C CA . VAL A 1 174 ? 10.799 13.895 -11.591 1.00 11.23 174 VAL A CA 1
ATOM 1370 C C . VAL A 1 174 ? 9.273 13.804 -11.544 1.00 10.47 174 VAL A C 1
ATOM 1371 O O . VAL A 1 174 ? 8.577 14.394 -12.370 1.00 11.54 174 VAL A O 1
ATOM 1375 N N . TYR A 1 175 ? 8.747 13.060 -10.564 1.00 10.06 175 TYR A N 1
ATOM 1376 C CA . TYR A 1 175 ? 7.297 12.980 -10.416 1.00 10.49 175 TYR A CA 1
ATOM 1377 C C . TYR A 1 175 ? 6.677 14.373 -10.265 1.00 10.26 175 TYR A C 1
ATOM 1378 O O . TYR A 1 175 ? 5.683 14.712 -10.927 1.00 10.84 175 TYR A O 1
ATOM 1387 N N . GLU A 1 176 ? 7.237 15.187 -9.376 1.00 11.12 176 GLU A N 1
ATOM 1388 C CA . GLU A 1 176 ? 6.654 16.505 -9.127 1.00 12.49 176 GLU A CA 1
ATOM 1389 C C . GLU A 1 176 ? 6.731 17.385 -10.371 1.00 12.26 176 GLU A C 1
ATOM 1390 O O . GLU A 1 176 ? 5.841 18.179 -10.626 1.00 15.03 176 GLU A O 1
ATOM 1396 N N . ASP A 1 177 ? 7.820 17.265 -11.108 1.00 12.29 177 ASP A N 1
ATOM 1397 C CA A ASP A 1 177 ? 8.065 18.115 -12.282 0.50 13.19 177 ASP A CA 1
ATOM 1398 C CA B ASP A 1 177 ? 8.035 18.129 -12.277 0.50 13.38 177 ASP A CA 1
ATOM 1399 C C . ASP A 1 177 ? 7.257 17.701 -13.515 1.00 12.86 177 ASP A C 1
ATOM 1400 O O . ASP A 1 177 ? 6.778 18.562 -14.262 1.00 16.76 177 ASP A O 1
ATOM 1409 N N . GLN A 1 178 ? 7.166 16.392 -13.752 1.00 11.44 178 GLN A N 1
ATOM 1410 C CA A GLN A 1 178 ? 6.627 15.860 -15.021 0.50 12.08 178 GLN A CA 1
ATOM 1411 C CA B GLN A 1 178 ? 6.630 15.896 -15.032 0.50 11.57 178 GLN A CA 1
ATOM 1412 C C . GLN A 1 178 ? 5.262 15.221 -14.899 1.00 11.07 178 GLN A C 1
ATOM 1413 O O . GLN A 1 178 ? 4.469 15.258 -15.837 1.00 12.32 178 GLN A O 1
ATOM 1424 N N . THR A 1 179 ? 5.010 14.586 -13.746 1.00 10.85 179 THR A N 1
ATOM 1425 C CA . THR A 1 179 ? 3.908 13.653 -13.606 1.00 10.73 179 THR A CA 1
ATOM 1426 C C . THR A 1 179 ? 2.735 14.207 -12.800 1.00 10.64 179 THR A C 1
ATOM 1427 O O . THR A 1 179 ? 1.573 13.991 -13.158 1.00 10.86 179 THR A O 1
ATOM 1431 N N . ALA A 1 180 ? 3.015 14.925 -11.716 1.00 12.00 180 ALA A N 1
ATOM 1432 C CA . ALA A 1 180 ? 1.944 15.560 -10.937 1.00 13.18 180 ALA A CA 1
ATOM 1433 C C . ALA A 1 180 ? 0.962 16.403 -11.771 1.00 13.15 180 ALA A C 1
ATOM 1434 O O . ALA A 1 180 ? -0.209 16.396 -11.466 1.00 13.99 180 ALA A O 1
ATOM 1436 N N . PRO A 1 181 ? 1.420 17.109 -12.830 1.00 14.97 181 PRO A N 1
ATOM 1437 C CA . PRO A 1 181 ? 0.471 17.877 -13.651 1.00 16.71 181 PRO A CA 1
ATOM 1438 C C . PRO A 1 181 ? -0.607 17.031 -14.338 1.00 14.77 181 PRO A C 1
ATOM 1439 O O . PRO A 1 181 ? -1.599 17.567 -14.817 1.00 18.13 181 PRO A O 1
ATOM 1443 N N . LEU A 1 182 ? -0.444 15.717 -14.377 1.00 12.75 182 LEU A N 1
ATOM 1444 C CA . LEU A 1 182 ? -1.465 14.875 -14.979 1.00 12.56 182 LEU A CA 1
ATOM 1445 C C . LEU A 1 182 ? -2.765 14.855 -14.194 1.00 11.72 182 LEU A C 1
ATOM 1446 O O . LEU A 1 182 ? -3.813 14.493 -14.737 1.00 12.08 182 LEU A O 1
ATOM 1451 N N . ILE A 1 183 ? -2.716 15.226 -12.916 1.00 11.41 183 ILE A N 1
ATOM 1452 C CA . ILE A 1 183 ? -3.943 15.304 -12.158 1.00 13.04 183 ILE A CA 1
ATOM 1453 C C . ILE A 1 183 ? -4.940 16.243 -12.854 1.00 12.97 183 ILE A C 1
ATOM 1454 O O . ILE A 1 183 ? -6.095 15.888 -13.059 1.00 12.96 183 ILE A O 1
ATOM 1459 N N . ASP A 1 184 ? -4.461 17.418 -13.272 1.00 12.30 184 ASP A N 1
ATOM 1460 C CA . ASP A 1 184 ? -5.317 18.362 -13.992 1.00 13.45 184 ASP A CA 1
ATOM 1461 C C . ASP A 1 184 ? -5.840 17.766 -15.320 1.00 12.04 184 ASP A C 1
ATOM 1462 O O . ASP A 1 184 ? -7.017 17.963 -15.693 1.00 12.25 184 ASP A O 1
ATOM 1467 N N . TYR A 1 185 ? -4.971 17.045 -16.030 1.00 11.68 185 TYR A N 1
ATOM 1468 C CA . TYR A 1 185 ? -5.352 16.452 -17.315 1.00 11.88 185 TYR A CA 1
ATOM 1469 C C . TYR A 1 185 ? -6.567 15.555 -17.156 1.00 10.92 185 TYR A C 1
ATOM 1470 O O . TYR A 1 185 ? -7.503 15.600 -17.955 1.00 11.67 185 TYR A O 1
ATOM 1479 N N . TYR A 1 186 ? -6.553 14.717 -16.118 1.00 10.96 186 TYR A N 1
ATOM 1480 C CA . TYR A 1 186 ? -7.657 13.794 -15.910 1.00 10.63 186 TYR A CA 1
ATOM 1481 C C . TYR A 1 186 ? -8.862 14.403 -15.179 1.00 10.90 186 TYR A C 1
ATOM 1482 O O . TYR A 1 186 ? -9.993 13.973 -15.378 1.00 11.83 186 TYR A O 1
ATOM 1491 N N . GLU A 1 187 ? -8.625 15.416 -14.339 1.00 11.15 187 GLU A N 1
ATOM 1492 C CA A GLU A 1 187 ? -9.729 16.181 -13.752 0.50 12.49 187 GLU A CA 1
ATOM 1493 C CA B GLU A 1 187 ? -9.736 16.176 -13.761 0.50 12.01 187 GLU A CA 1
ATOM 1494 C C . GLU A 1 187 ? -10.621 16.760 -14.856 1.00 11.79 187 GLU A C 1
ATOM 1495 O O . GLU A 1 187 ? -11.839 16.752 -14.762 1.00 13.38 187 GLU A O 1
ATOM 1506 N N . LYS A 1 188 ? -10.002 17.238 -15.924 1.00 12.32 188 LYS A N 1
ATOM 1507 C CA . LYS A 1 188 ? -10.777 17.814 -17.040 1.00 13.13 188 LYS A CA 1
ATOM 1508 C C . LYS A 1 188 ? -11.755 16.809 -17.657 1.00 14.13 188 LYS A C 1
ATOM 1509 O O . LYS A 1 188 ? -12.782 17.200 -18.177 1.00 15.69 188 LYS A O 1
ATOM 1515 N N . LYS A 1 189 ? -11.434 15.517 -17.595 1.00 13.59 189 LYS A N 1
ATOM 1516 C CA . LYS A 1 189 ? -12.303 14.452 -18.145 1.00 13.78 189 LYS A CA 1
ATOM 1517 C C . LYS A 1 189 ? -13.485 14.092 -17.229 1.00 15.50 189 LYS A C 1
ATOM 1518 O O . LYS A 1 189 ? -14.376 13.338 -17.632 1.00 17.27 189 LYS A O 1
ATOM 1524 N N . GLY A 1 190 ? -13.450 14.561 -15.986 1.00 14.67 190 GLY A N 1
ATOM 1525 C CA . GLY A 1 190 ? -14.472 14.249 -15.015 1.00 16.40 190 GLY A CA 1
ATOM 1526 C C . GLY A 1 190 ? -14.338 12.859 -14.473 1.00 16.06 190 GLY A C 1
ATOM 1527 O O . GLY A 1 190 ? -15.291 12.371 -13.886 1.00 20.33 190 GLY A O 1
ATOM 1528 N N . LEU A 1 191 ? -13.150 12.256 -14.604 1.00 14.87 191 LEU A N 1
ATOM 1529 C CA . LEU A 1 191 ? -12.893 10.856 -14.246 1.00 15.58 191 LEU A CA 1
ATOM 1530 C C . LEU A 1 191 ? -12.090 10.671 -12.986 1.00 14.08 191 LEU A C 1
ATOM 1531 O O . LEU A 1 191 ? -11.890 9.537 -12.569 1.00 14.83 191 LEU A O 1
ATOM 1536 N N . LEU A 1 192 ? -11.566 11.754 -12.445 1.00 14.14 192 LEU A N 1
ATOM 1537 C CA . LEU A 1 192 ? -10.590 11.626 -11.391 1.00 14.07 192 LEU A CA 1
ATOM 1538 C C . LEU A 1 192 ? -11.221 11.551 -10.032 1.00 14.87 192 LEU A C 1
ATOM 1539 O O . LEU A 1 192 ? -12.108 12.336 -9.727 1.00 18.20 192 LEU A O 1
ATOM 1544 N N . LYS A 1 193 ? -10.752 10.602 -9.227 1.00 14.16 193 LYS A N 1
ATOM 1545 C CA . LYS A 1 193 ? -11.151 10.485 -7.838 1.00 16.43 193 LYS A CA 1
ATOM 1546 C C . LYS A 1 193 ? -9.897 10.398 -7.003 1.00 14.92 193 LYS A C 1
ATOM 1547 O O . LYS A 1 193 ? -8.997 9.628 -7.275 1.00 15.74 193 LYS A O 1
ATOM 1553 N N . ASN A 1 194 ? -9.877 11.216 -5.968 1.00 14.52 194 ASN A N 1
ATOM 1554 C CA . ASN A 1 194 ? -8.761 11.271 -5.060 1.00 13.58 194 ASN A CA 1
ATOM 1555 C C . ASN A 1 194 ? -8.953 10.337 -3.877 1.00 13.20 194 ASN A C 1
ATOM 1556 O O . ASN A 1 194 ? -10.039 10.247 -3.316 1.00 15.21 194 ASN A O 1
ATOM 1561 N N . ILE A 1 195 ? -7.888 9.636 -3.544 1.00 11.60 195 ILE A N 1
ATOM 1562 C CA . ILE A 1 195 ? -7.906 8.641 -2.477 1.00 11.69 195 ILE A CA 1
ATOM 1563 C C . ILE A 1 195 ? -6.793 8.956 -1.496 1.00 11.58 195 ILE A C 1
ATOM 1564 O O . ILE A 1 195 ? -5.668 9.268 -1.890 1.00 12.17 195 ILE A O 1
ATOM 1569 N N . ASP A 1 196 ? -7.125 8.867 -0.215 1.00 11.54 196 ASP A N 1
ATOM 1570 C CA . ASP A 1 196 ? -6.143 9.034 0.853 1.00 12.44 196 ASP A CA 1
ATOM 1571 C C . ASP A 1 196 ? -5.306 7.747 0.977 1.00 11.57 196 ASP A C 1
ATOM 1572 O O . ASP A 1 196 ? -5.751 6.738 1.491 1.00 12.63 196 ASP A O 1
ATOM 1577 N N . GLY A 1 197 ? -4.080 7.795 0.480 1.00 11.12 197 GLY A N 1
ATOM 1578 C CA . GLY A 1 197 ? -3.192 6.667 0.570 1.00 11.34 197 GLY A CA 1
ATOM 1579 C C . GLY A 1 197 ? -2.428 6.565 1.878 1.00 11.97 197 GLY A C 1
ATOM 1580 O O . GLY A 1 197 ? -1.663 5.622 2.045 1.00 12.90 197 GLY A O 1
ATOM 1581 N N . ASP A 1 198 ? -2.651 7.515 2.803 1.00 12.36 198 ASP A N 1
ATOM 1582 C CA . ASP A 1 198 ? -2.026 7.536 4.136 1.00 13.03 198 ASP A CA 1
ATOM 1583 C C . ASP A 1 198 ? -2.917 6.769 5.108 1.00 12.98 198 ASP A C 1
ATOM 1584 O O . ASP A 1 198 ? -3.417 7.327 6.084 1.00 14.24 198 ASP A O 1
ATOM 1589 N N . GLN A 1 199 ? -3.128 5.495 4.808 1.00 11.94 199 GLN A N 1
ATOM 1590 C CA . GLN A 1 199 ? -3.951 4.585 5.601 1.00 12.65 199 GLN A CA 1
ATOM 1591 C C . GLN A 1 199 ? -3.354 3.208 5.418 1.00 12.52 199 GLN A C 1
ATOM 1592 O O . GLN A 1 199 ? -2.485 3.019 4.550 1.00 12.75 199 GLN A O 1
ATOM 1598 N N . ASP A 1 200 ? -3.800 2.228 6.203 1.00 12.97 200 ASP A N 1
ATOM 1599 C CA . ASP A 1 200 ? -3.305 0.891 5.918 1.00 14.65 200 ASP A CA 1
ATOM 1600 C C . ASP A 1 200 ? -3.850 0.378 4.584 1.00 11.55 200 ASP A C 1
ATOM 1601 O O . ASP A 1 200 ? -4.818 0.906 4.012 1.00 12.30 200 ASP A O 1
ATOM 1606 N N . ILE A 1 201 ? -3.217 -0.663 4.079 1.00 11.32 201 ILE A N 1
ATOM 1607 C CA . ILE A 1 201 ? -3.471 -1.157 2.708 1.00 10.57 201 ILE A CA 1
ATOM 1608 C C . ILE A 1 201 ? -4.930 -1.511 2.519 1.00 11.05 201 ILE A C 1
ATOM 1609 O O . ILE A 1 201 ? -5.513 -1.185 1.481 1.00 11.38 201 ILE A O 1
ATOM 1614 N N . ASP A 1 202 ? -5.527 -2.186 3.496 1.00 11.42 202 ASP A N 1
ATOM 1615 C CA . ASP A 1 202 ? -6.903 -2.618 3.307 1.00 12.36 202 ASP A CA 1
ATOM 1616 C C . ASP A 1 202 ? -7.888 -1.450 3.367 1.00 12.12 202 ASP A C 1
ATOM 1617 O O . ASP A 1 202 ? -8.921 -1.501 2.710 1.00 12.30 202 ASP A O 1
ATOM 1622 N N . ALA A 1 203 ? -7.561 -0.398 4.109 1.00 11.18 203 ALA A N 1
ATOM 1623 C CA . ALA A 1 203 ? -8.399 0.802 4.191 1.00 12.27 203 ALA A CA 1
ATOM 1624 C C . ALA A 1 203 ? -8.309 1.587 2.876 1.00 11.85 203 ALA A C 1
ATOM 1625 O O . ALA A 1 203 ? -9.307 2.102 2.380 1.00 12.54 203 ALA A O 1
ATOM 1627 N N . VAL A 1 204 ? -7.107 1.665 2.303 1.00 10.99 204 VAL A N 1
ATOM 1628 C CA . VAL A 1 204 ? -6.974 2.315 0.996 1.00 10.64 204 VAL A CA 1
ATOM 1629 C C . VAL A 1 204 ? -7.811 1.554 -0.048 1.00 10.66 204 VAL A C 1
ATOM 1630 O O . VAL A 1 204 ? -8.558 2.163 -0.844 1.00 11.68 204 VAL A O 1
ATOM 1634 N N . PHE A 1 205 ? -7.697 0.225 -0.062 1.00 10.48 205 PHE A N 1
ATOM 1635 C CA . PHE A 1 205 ? -8.458 -0.571 -1.016 1.00 11.01 205 PHE A CA 1
ATOM 1636 C C . PHE A 1 205 ? -9.952 -0.359 -0.841 1.00 11.59 205 PHE A C 1
ATOM 1637 O O . PHE A 1 205 ? -10.694 -0.211 -1.813 1.00 12.58 205 PHE A O 1
ATOM 1645 N N . ALA A 1 206 ? -10.402 -0.348 0.416 1.00 12.15 206 ALA A N 1
ATOM 1646 C CA . ALA A 1 206 ? -11.813 -0.104 0.702 1.00 13.34 206 ALA A CA 1
ATOM 1647 C C . ALA A 1 206 ? -12.274 1.217 0.093 1.00 12.62 206 ALA A C 1
ATOM 1648 O O . ALA A 1 206 ? -13.352 1.299 -0.483 1.00 13.45 206 ALA A O 1
ATOM 1650 N N . ASP A 1 207 ? -11.463 2.249 0.228 1.00 12.24 207 ASP A N 1
ATOM 1651 C CA . ASP A 1 207 ? -11.826 3.553 -0.322 1.00 12.31 207 ASP A CA 1
ATOM 1652 C C . ASP A 1 207 ? -11.849 3.547 -1.859 1.00 12.09 207 ASP A C 1
ATOM 1653 O O . ASP A 1 207 ? -12.725 4.164 -2.475 1.00 13.22 207 ASP A O 1
ATOM 1658 N N . ILE A 1 208 ? -10.917 2.816 -2.459 1.00 11.67 208 ILE A N 1
ATOM 1659 C CA . ILE A 1 208 ? -10.898 2.696 -3.920 1.00 11.73 208 ILE A CA 1
ATOM 1660 C C . ILE A 1 208 ? -12.152 1.977 -4.397 1.00 13.30 208 ILE A C 1
ATOM 1661 O O . ILE A 1 208 ? -12.818 2.433 -5.332 1.00 13.62 208 ILE A O 1
ATOM 1666 N N . LYS A 1 209 ? -12.481 0.858 -3.744 1.00 14.13 209 LYS A N 1
ATOM 1667 C CA . LYS A 1 209 ? -13.678 0.123 -4.108 1.00 16.73 209 LYS A CA 1
ATOM 1668 C C . LYS A 1 209 ? -14.916 1.003 -4.004 1.00 17.23 209 LYS A C 1
ATOM 1669 O O . LYS A 1 209 ? -15.775 0.964 -4.873 1.00 19.81 209 LYS A O 1
ATOM 1675 N N . ALA A 1 210 ? -15.019 1.775 -2.925 1.00 17.14 210 ALA A N 1
ATOM 1676 C CA . ALA A 1 210 ? -16.167 2.666 -2.747 1.00 19.19 210 ALA A CA 1
ATOM 1677 C C . ALA A 1 210 ? -16.241 3.730 -3.843 1.00 19.06 210 ALA A C 1
ATOM 1678 O O . ALA A 1 210 ? -17.316 4.013 -4.366 1.00 23.48 210 ALA A O 1
ATOM 1680 N N . ALA A 1 211 ? -15.079 4.266 -4.226 1.00 16.95 211 ALA A N 1
ATOM 1681 C CA . ALA A 1 211 ? -15.027 5.279 -5.276 1.00 18.30 211 ALA A CA 1
ATOM 1682 C C . ALA A 1 211 ? -15.432 4.724 -6.633 1.00 17.12 211 ALA A C 1
ATOM 1683 O O . ALA A 1 211 ? -16.169 5.379 -7.367 1.00 23.66 211 ALA A O 1
ATOM 1685 N N . LEU A 1 212 ? -14.963 3.515 -6.941 1.00 17.35 212 LEU A N 1
ATOM 1686 C CA . LEU A 1 212 ? -15.288 2.878 -8.225 1.00 17.95 212 LEU A CA 1
ATOM 1687 C C . LEU A 1 212 ? -16.736 2.411 -8.267 1.00 21.58 212 LEU A C 1
ATOM 1688 O O . LEU A 1 212 ? -17.313 2.391 -9.326 1.00 25.18 212 LEU A O 1
ATOM 1693 N N . GLY A 1 213 ? -17.317 2.028 -7.129 1.00 26.35 213 GLY A N 1
ATOM 1694 C CA . GLY A 1 213 ? -18.732 1.602 -7.081 1.00 28.51 213 GLY A CA 1
ATOM 1695 C C . GLY A 1 213 ? -19.683 2.777 -7.184 1.00 33.33 213 GLY A C 1
ATOM 1696 O O . GLY A 1 213 ? -19.323 3.916 -6.872 1.00 37.27 213 GLY A O 1
#

Nearest PDB structures (foldseek):
  5g3y-assembly1_A  TM=1.005E+00  e=3.461E-45  synthetic construct
  4mkf-assembly2_B  TM=9.642E-01  e=1.540E-35  Bacillus subtilis subsp. subtilis str. 168
  2ori-assembly1_B  TM=9.709E-01  e=2.256E-35  Bacillus subtilis
  1p3j-assembly1_A  TM=9.852E-01  e=1.108E-34  Bacillus subtilis
  2oo7-assembly1_A  TM=9.705E-01  e=6.248E-35  Bacillus subtilis

Foldseek 3Di:
DAEEEAEAQQLCQLVLLVVVCVVVVAEEAELVVVLLVCVLVVHPSNVVCVVQLLLLHHDDQPVSLVVVLVVCPDPRNPRYYYYGHPPQAVVRVVSVVVSCVVVVHDHQAYEYRDDDPVVRLQSQLQWKAFPPPGDIAGPPQGAAPDHQAHPPPRGGIDRDSQNDRSSSVSNRVSSVVGHVVCQVVVVVVVRYDYFHSPDRSVVRSVVVVVVSD

Secondary structure (DSSP, 8-state):
-EEEEE--TTSSHHHHHHHHHHHHT--EE-HHHHHHHHHHTT-HHHHHHHHHHHHTPPPPHHHHHHHHHHHHTSGGGTT-EEEES---SHHHHHHHHHHHHHHT----EEEEEE--GGGHHHHHHTEEEETTT--EEETTTB--SBTTB-TTT-PBEE--TT-SHHHHHHHHHHIIIIITTHHHHHHTTT-EEEEE-SS-HHHHHHHHHHHH-

B-factor: mean 16.13, std 7.32, range [7.66, 59.92]